Protein AF-A0A0K8SYY3-F1 (afdb_monomer_lite)

Foldseek 3Di:
DFADFQDWDALVPDDQQDWWWAFADPVDRLFGADIWIWGWHDWDDDPPDDTWTATWTFDDPVRDTDHGRIGNCNRRITDGGDDDDPVPDDPVRVVSSVDDHPDDDDGTQPDPVCSPDQPDQDQAVEAVQGSHPPPPVQWDAAPPPRGIHGQVSAVVRHPDDDPDPHDHHPVGVVVPPPPPDPPDDDDDDPPPDPDDDDDDDD

Radius of gyration: 26.46 Å; chains: 1; bounding box: 68×53×71 Å

InterPro domains:
  IPR001965 Zinc finger, PHD-type [SM00249] (126-173)
  IPR011011 Zinc finger, FYVE/PHD-type [SSF57903] (124-179)
  IPR019787 Zinc finger, PHD-finger [PF00628] (127-172)
  IPR019787 Zinc finger, PHD-finger [PS50016] (108-175)
  IPR021991 UHRF1, tandem tudor domain [PF12148] (1-82)
  IPR045134 UHRF1/2-like [PTHR14140] (5-198)

pLDDT: mean 82.28, std 15.83, range [37.88, 95.69]

Structure (mmCIF, N/CA/C/O backbone):
data_AF-A0A0K8SYY3-F1
#
_entry.id   AF-A0A0K8SYY3-F1
#
loop_
_atom_site.group_PDB
_atom_site.id
_atom_site.type_symbol
_atom_site.label_atom_id
_atom_site.label_alt_id
_atom_site.label_comp_id
_atom_site.label_asym_id
_atom_site.label_entity_id
_atom_site.label_seq_id
_atom_site.pdbx_PDB_ins_code
_atom_site.Cartn_x
_atom_site.Cartn_y
_atom_site.Cartn_z
_atom_site.occupancy
_atom_site.B_iso_or_equiv
_atom_site.auth_seq_id
_atom_site.auth_comp_id
_atom_site.auth_asym_id
_atom_site.auth_atom_id
_atom_site.pdbx_PDB_model_num
ATOM 1 N N . MET A 1 1 ? -1.540 14.881 15.586 1.00 63.78 1 MET A N 1
ATOM 2 C CA . MET A 1 1 ? -1.237 13.579 14.947 1.00 63.78 1 MET A CA 1
ATOM 3 C C . MET A 1 1 ? -1.276 12.495 16.009 1.00 63.78 1 MET A C 1
ATOM 5 O O . MET A 1 1 ? -0.821 12.755 17.118 1.00 63.78 1 MET A O 1
ATOM 9 N N . ARG A 1 2 ? -1.832 11.319 15.697 1.00 78.62 2 ARG A N 1
ATOM 10 C CA . ARG A 1 2 ? -1.822 10.175 16.622 1.00 78.62 2 ARG A CA 1
ATOM 11 C C . ARG A 1 2 ? -0.468 9.447 16.591 1.00 78.62 2 ARG A C 1
ATOM 13 O O . ARG A 1 2 ? 0.161 9.450 15.531 1.00 78.62 2 ARG A O 1
ATOM 20 N N . PRO A 1 3 ? -0.018 8.826 17.698 1.00 83.25 3 PRO A N 1
ATOM 21 C CA . PRO A 1 3 ? 1.157 7.958 17.687 1.00 83.25 3 PRO A CA 1
ATOM 22 C C . PRO A 1 3 ? 0.985 6.770 16.731 1.00 83.25 3 PRO A C 1
ATOM 24 O O . PRO A 1 3 ? -0.132 6.333 16.447 1.00 83.25 3 PRO A O 1
ATOM 27 N N . VAL A 1 4 ? 2.101 6.231 16.240 1.00 85.19 4 VAL A N 1
ATOM 28 C CA . VAL A 1 4 ? 2.094 5.046 15.377 1.00 85.19 4 VAL A CA 1
ATOM 29 C C . VAL A 1 4 ? 1.694 3.817 16.196 1.00 85.19 4 VAL A C 1
ATOM 31 O O . VAL A 1 4 ? 2.379 3.471 17.156 1.00 85.19 4 VAL A O 1
ATOM 34 N N . SER A 1 5 ? 0.619 3.135 15.794 1.00 84.38 5 SER A N 1
ATOM 35 C CA . SER A 1 5 ? 0.238 1.830 16.350 1.00 84.38 5 SER A CA 1
ATOM 36 C C . SER A 1 5 ? 1.332 0.790 16.120 1.00 84.38 5 SER A C 1
ATOM 38 O O . SER A 1 5 ? 1.719 0.569 14.968 1.00 84.38 5 SER A O 1
ATOM 40 N N . ARG A 1 6 ? 1.790 0.148 17.201 1.00 85.88 6 ARG A N 1
ATOM 41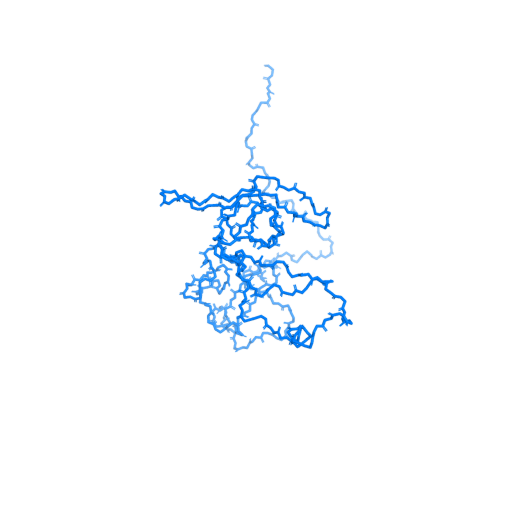 C CA . ARG A 1 6 ? 2.867 -0.861 17.188 1.00 85.88 6 ARG A CA 1
ATOM 42 C C . ARG A 1 6 ? 2.405 -2.282 17.510 1.00 85.88 6 ARG A C 1
ATOM 44 O O . ARG A 1 6 ? 3.106 -3.222 17.157 1.00 85.88 6 ARG A O 1
ATOM 51 N N . ASN A 1 7 ? 1.231 -2.434 18.121 1.00 87.06 7 ASN A N 1
ATOM 52 C CA . ASN A 1 7 ? 0.740 -3.714 18.624 1.00 87.06 7 ASN A CA 1
ATOM 53 C C . ASN A 1 7 ? -0.453 -4.216 17.805 1.00 87.06 7 ASN A C 1
ATOM 55 O O . ASN A 1 7 ? -1.389 -3.458 17.532 1.00 87.06 7 ASN A O 1
ATOM 59 N N . THR A 1 8 ? -0.420 -5.502 17.461 1.00 90.62 8 THR A N 1
ATOM 60 C CA . THR A 1 8 ? -1.571 -6.262 16.962 1.00 90.62 8 THR A CA 1
ATOM 61 C C . THR A 1 8 ? -2.352 -6.848 18.135 1.00 90.62 8 THR A C 1
ATOM 63 O O . THR A 1 8 ? -1.749 -7.356 19.082 1.00 90.62 8 THR A O 1
ATOM 66 N N . ILE A 1 9 ? -3.678 -6.836 18.055 1.00 90.69 9 ILE A N 1
ATOM 67 C CA . ILE A 1 9 ? -4.577 -7.404 19.057 1.00 90.69 9 ILE A CA 1
ATOM 68 C C . ILE A 1 9 ? -5.117 -8.738 18.522 1.00 90.69 9 ILE A C 1
ATOM 70 O O . ILE A 1 9 ? -5.696 -8.757 17.434 1.00 90.69 9 ILE A O 1
ATOM 74 N N . PRO A 1 10 ? -4.961 -9.860 19.249 1.00 89.44 10 PRO A N 1
ATOM 75 C CA . PRO A 1 10 ? -5.542 -11.126 18.827 1.00 89.44 10 PRO A CA 1
ATOM 76 C C . PRO A 1 10 ? -7.073 -11.088 18.922 1.00 89.44 10 PRO A C 1
ATOM 78 O O . PRO A 1 10 ? -7.646 -10.492 19.835 1.00 89.44 10 PRO A O 1
ATOM 81 N N . ILE A 1 11 ? -7.753 -11.799 18.020 1.00 87.06 11 ILE A N 1
ATOM 82 C CA . ILE A 1 11 ? -9.226 -11.832 17.969 1.00 87.06 11 ILE A CA 1
ATOM 83 C C . ILE A 1 11 ? -9.878 -12.321 19.274 1.00 87.06 11 ILE A C 1
ATOM 85 O O . ILE A 1 11 ? -11.012 -11.965 19.578 1.00 87.06 11 ILE A O 1
ATOM 89 N N . SER A 1 12 ? -9.157 -13.119 20.065 1.00 86.62 12 SER A N 1
ATOM 90 C CA . SER A 1 12 ? -9.614 -13.649 21.352 1.00 86.62 12 SER A CA 1
ATOM 91 C C . SER A 1 12 ? -9.718 -12.593 22.453 1.00 86.62 12 SER A C 1
ATOM 93 O O . SER A 1 12 ? -10.471 -12.794 23.403 1.00 86.62 12 SER A O 1
ATOM 95 N N . SER A 1 13 ? -8.979 -11.485 22.350 1.00 89.06 13 SER A N 1
ATOM 96 C CA . SER A 1 13 ? -9.030 -10.396 23.333 1.00 89.06 13 SER A CA 1
ATOM 97 C C . SER A 1 13 ? -9.998 -9.277 22.961 1.00 89.06 13 SER A C 1
ATOM 99 O O . SER A 1 13 ? -10.211 -8.386 23.779 1.00 89.06 13 SER A O 1
ATOM 101 N N . LEU A 1 14 ? -10.569 -9.311 21.755 1.00 90.69 14 LEU A N 1
ATOM 102 C CA . LEU A 1 14 ? -11.486 -8.281 21.278 1.00 90.69 14 LEU A CA 1
ATOM 103 C C . LEU A 1 14 ? -12.854 -8.393 21.941 1.00 90.69 14 LEU A C 1
ATOM 105 O O . LEU A 1 14 ? -13.407 -9.487 22.079 1.00 90.69 14 LEU A O 1
ATOM 109 N N . LYS A 1 15 ? -13.416 -7.241 22.301 1.00 90.56 15 LYS A N 1
ATOM 110 C CA . LYS A 1 15 ? -14.743 -7.116 22.897 1.00 90.56 15 LYS A CA 1
ATOM 111 C C . LYS A 1 15 ? -15.623 -6.187 22.073 1.00 90.56 15 LYS A C 1
ATOM 113 O O . LYS A 1 15 ? -15.163 -5.374 21.272 1.00 90.56 15 LYS A O 1
ATOM 118 N N . GLU A 1 16 ? -16.926 -6.314 22.283 1.00 91.38 16 GLU A N 1
ATOM 119 C CA . GLU A 1 16 ? -17.896 -5.370 21.737 1.00 91.38 16 GLU A CA 1
ATOM 120 C C . GLU A 1 16 ? -17.635 -3.965 22.299 1.00 91.38 16 GLU A C 1
ATOM 122 O O . GLU A 1 16 ? -17.357 -3.798 23.485 1.00 91.38 16 GLU A O 1
ATOM 127 N N . ASN A 1 17 ? -17.778 -2.956 21.442 1.00 92.31 17 ASN A N 1
ATOM 128 C CA . ASN A 1 17 ? -17.457 -1.543 21.655 1.00 92.31 17 ASN A CA 1
ATOM 129 C C . ASN A 1 17 ? -15.971 -1.161 21.689 1.00 92.31 17 ASN A C 1
ATOM 131 O O . ASN A 1 17 ? -15.689 0.033 21.821 1.00 92.31 17 ASN A O 1
ATOM 135 N N . ASP A 1 18 ? -15.037 -2.096 21.503 1.00 92.62 18 ASP A N 1
ATOM 136 C CA . ASP A 1 18 ? -13.624 -1.738 21.374 1.00 92.62 18 ASP A CA 1
ATOM 137 C C . ASP A 1 18 ? -13.383 -0.914 20.098 1.00 92.62 18 ASP A C 1
ATOM 139 O O . ASP A 1 18 ? -13.937 -1.191 19.028 1.00 92.62 18 ASP A O 1
ATOM 143 N N . MET A 1 19 ? -12.535 0.108 20.223 1.00 92.69 19 MET A N 1
ATOM 144 C CA . MET A 1 19 ? -12.050 0.915 19.107 1.00 92.69 19 MET A CA 1
ATOM 145 C C . MET A 1 19 ? -10.715 0.351 18.635 1.00 92.69 19 MET A C 1
ATOM 147 O O . MET A 1 19 ? -9.711 0.417 19.345 1.00 92.69 19 MET A O 1
ATOM 151 N N . VAL A 1 20 ? -10.699 -0.183 17.421 1.00 94.12 20 VAL A N 1
ATOM 152 C CA . VAL A 1 20 ? -9.519 -0.809 16.823 1.00 94.12 20 VAL A CA 1
ATOM 153 C C . VAL A 1 20 ? -9.235 -0.220 15.456 1.00 94.12 20 VAL A C 1
ATOM 155 O O . VAL A 1 20 ? -10.103 0.370 14.820 1.00 94.12 20 VAL A O 1
ATOM 158 N N . MET A 1 21 ? -8.009 -0.381 14.984 1.00 93.38 21 MET A N 1
ATOM 159 C CA . MET A 1 21 ? -7.632 0.019 13.638 1.00 93.38 21 MET A CA 1
ATOM 160 C C . MET A 1 21 ? -7.512 -1.227 12.762 1.00 93.38 21 MET A C 1
ATOM 162 O O . MET A 1 21 ? -6.777 -2.159 13.089 1.00 93.38 21 MET A O 1
ATOM 166 N N . VAL A 1 22 ? -8.221 -1.239 11.638 1.00 93.75 22 VAL A N 1
ATOM 167 C CA . VAL A 1 22 ? -8.319 -2.397 10.740 1.00 93.75 22 VAL A CA 1
ATOM 168 C C . VAL A 1 22 ? -7.993 -2.007 9.310 1.00 93.75 22 VAL A C 1
ATOM 170 O O . VAL A 1 22 ? -8.165 -0.855 8.913 1.00 93.75 22 VAL A O 1
ATOM 173 N N . ASN A 1 23 ? -7.536 -2.976 8.522 1.00 93.62 23 ASN A N 1
ATOM 174 C CA . ASN A 1 23 ? -7.428 -2.805 7.083 1.00 93.62 23 ASN A CA 1
ATOM 175 C C . ASN A 1 23 ? -8.764 -3.157 6.413 1.00 93.62 23 ASN A C 1
ATOM 177 O O . ASN A 1 23 ? -9.306 -4.239 6.650 1.00 93.62 23 ASN A O 1
ATOM 181 N N . HIS A 1 24 ? -9.279 -2.253 5.585 1.00 92.06 24 HIS A N 1
ATOM 182 C CA . HIS A 1 24 ? -10.484 -2.473 4.793 1.00 92.06 24 HIS A CA 1
ATOM 183 C C . HIS A 1 24 ? -10.363 -1.744 3.453 1.00 92.06 24 HIS A C 1
ATOM 185 O O . HIS A 1 24 ? -9.688 -0.719 3.360 1.00 92.06 24 HIS A O 1
ATOM 191 N N . ASN A 1 25 ? -11.011 -2.253 2.414 1.00 91.88 25 ASN A N 1
ATOM 192 C CA . ASN A 1 25 ? -11.114 -1.577 1.129 1.00 91.88 25 ASN A CA 1
ATOM 193 C C . ASN A 1 25 ? -12.591 -1.244 0.882 1.00 91.88 25 ASN A C 1
ATOM 195 O O . ASN A 1 25 ? -13.429 -2.139 0.845 1.00 91.88 25 ASN A O 1
ATOM 199 N N . LEU A 1 26 ? -12.902 0.051 0.774 1.00 88.56 26 LEU A N 1
ATOM 200 C CA . LEU A 1 26 ? -14.277 0.541 0.628 1.00 88.56 26 LEU A CA 1
ATOM 201 C C . LEU A 1 26 ? -14.861 0.271 -0.765 1.00 88.56 26 LEU A C 1
ATOM 203 O O . LEU A 1 26 ? -16.079 0.223 -0.907 1.00 88.56 26 LEU A O 1
ATOM 207 N N . GLU A 1 27 ? -14.010 0.112 -1.778 1.00 88.06 27 GLU A N 1
ATOM 208 C CA . GLU A 1 27 ? -14.429 -0.158 -3.156 1.00 88.06 27 GLU A CA 1
ATOM 209 C C . GLU A 1 27 ? -14.522 -1.666 -3.411 1.00 88.06 27 GLU A C 1
ATOM 211 O O . GLU A 1 27 ? -15.515 -2.146 -3.957 1.00 88.06 27 GLU A O 1
ATOM 216 N N . CYS A 1 28 ? -13.519 -2.419 -2.948 1.00 86.19 28 CYS A N 1
ATOM 217 C CA . CYS A 1 28 ? -13.407 -3.867 -3.128 1.00 86.19 28 CYS A CA 1
ATOM 218 C C . CYS A 1 28 ? -13.243 -4.581 -1.774 1.00 86.19 28 CYS A C 1
ATOM 220 O O . CYS A 1 28 ? -12.110 -4.848 -1.378 1.00 86.19 28 CYS A O 1
ATOM 222 N N . PRO A 1 29 ? -14.331 -4.952 -1.069 1.00 86.38 29 PRO A N 1
ATOM 223 C CA . PRO A 1 29 ? -14.263 -5.485 0.295 1.00 86.38 29 PRO A CA 1
ATOM 224 C C . PRO A 1 29 ? -13.382 -6.721 0.480 1.00 86.38 29 PRO A C 1
ATOM 226 O O . PRO A 1 29 ? -12.869 -6.918 1.572 1.00 86.38 29 PRO A O 1
ATOM 229 N N . ASP A 1 30 ? -13.195 -7.540 -0.557 1.00 87.25 30 ASP A N 1
ATOM 230 C CA . ASP A 1 30 ? -12.373 -8.759 -0.510 1.00 87.25 30 ASP A CA 1
ATOM 231 C C . ASP A 1 30 ? -10.864 -8.491 -0.655 1.00 87.25 30 ASP A C 1
ATOM 233 O O . ASP A 1 30 ? -10.039 -9.396 -0.491 1.00 87.25 30 ASP A O 1
ATOM 237 N N . GLU A 1 31 ? -10.483 -7.253 -0.964 1.00 88.69 31 GLU A N 1
ATOM 238 C CA . GLU A 1 31 ? -9.102 -6.859 -1.190 1.00 88.69 31 GLU A CA 1
ATOM 239 C C . GLU A 1 31 ? -8.536 -6.047 -0.029 1.00 88.69 31 GLU A C 1
ATOM 241 O O . GLU A 1 31 ? -9.231 -5.464 0.804 1.00 88.69 31 GLU A O 1
ATOM 246 N N . ARG A 1 32 ? -7.206 -6.010 0.030 1.00 90.44 32 ARG A N 1
ATOM 247 C CA . ARG A 1 32 ? -6.502 -5.165 0.985 1.00 90.44 32 ARG A CA 1
ATOM 248 C C . ARG A 1 32 ? -6.657 -3.711 0.554 1.00 90.44 32 ARG A C 1
ATOM 250 O O . ARG A 1 32 ? -6.453 -3.394 -0.611 1.00 90.44 32 ARG A O 1
ATOM 257 N N . GLY A 1 33 ? -6.981 -2.840 1.498 1.00 91.25 33 GLY A N 1
ATOM 258 C CA . GLY A 1 33 ? -7.157 -1.414 1.254 1.00 91.25 33 GLY A CA 1
ATOM 259 C C . GLY A 1 33 ? -6.365 -0.578 2.240 1.00 91.25 33 GLY A C 1
ATOM 260 O O . GLY A 1 33 ? -5.179 -0.827 2.495 1.00 91.25 33 GLY A O 1
ATOM 261 N N . TYR A 1 34 ? -7.042 0.404 2.820 1.00 90.88 34 TYR A N 1
ATOM 262 C CA . TYR A 1 34 ? -6.463 1.369 3.741 1.00 90.88 34 TYR A CA 1
ATOM 263 C C . TYR A 1 34 ? -6.783 1.025 5.195 1.00 90.88 34 TYR A C 1
ATOM 265 O O . TYR A 1 34 ? -7.578 0.137 5.501 1.00 90.88 34 TYR A O 1
ATOM 273 N N . TRP A 1 35 ? -6.101 1.715 6.105 1.00 91.62 35 TRP A N 1
ATOM 274 C CA . TRP A 1 35 ? -6.272 1.537 7.540 1.00 91.62 35 TRP A CA 1
ATOM 275 C C . TRP A 1 35 ? -7.302 2.526 8.070 1.00 91.62 35 TRP A C 1
ATOM 277 O O . TRP A 1 35 ? -7.075 3.735 8.014 1.00 91.62 35 TRP A O 1
ATOM 287 N N . TYR A 1 36 ? -8.392 2.002 8.616 1.00 92.81 36 TYR A N 1
ATOM 288 C CA . TYR A 1 36 ? -9.497 2.775 9.170 1.00 92.81 36 TYR A CA 1
ATOM 289 C C . TYR A 1 36 ? -9.704 2.446 10.641 1.00 92.81 36 TYR A C 1
ATOM 291 O O . TYR A 1 36 ? -9.344 1.364 11.110 1.00 92.81 36 TYR A O 1
ATOM 299 N N . ASP A 1 37 ? -10.308 3.385 11.359 1.00 94.12 37 ASP A N 1
ATOM 300 C CA . ASP A 1 37 ? -10.757 3.151 12.724 1.00 94.12 37 ASP A CA 1
ATOM 301 C C . ASP A 1 37 ? -12.120 2.446 12.659 1.00 94.12 37 ASP A C 1
ATOM 303 O O . ASP A 1 37 ? -13.007 2.855 11.908 1.00 94.12 37 ASP A O 1
ATOM 307 N N . LEU A 1 38 ? -12.285 1.371 13.423 1.00 95.06 38 LEU A N 1
ATOM 308 C CA . LEU A 1 38 ? -13.492 0.559 13.476 1.00 95.06 38 LEU A CA 1
ATOM 309 C C . LEU A 1 38 ? -13.911 0.368 14.930 1.00 95.06 38 LEU A C 1
ATOM 311 O O . LEU A 1 38 ? -13.114 -0.035 15.778 1.00 95.06 38 LEU A O 1
ATOM 315 N N . LYS A 1 39 ? -15.185 0.642 15.200 1.00 95.69 39 LYS A N 1
ATOM 316 C CA . LYS A 1 39 ? -15.839 0.282 16.452 1.00 95.69 39 LYS A CA 1
ATOM 317 C C . LYS A 1 39 ? -16.441 -1.104 16.303 1.00 95.69 39 LYS A C 1
ATOM 319 O O . LYS A 1 39 ? -17.316 -1.304 15.461 1.00 95.69 39 LYS A O 1
ATOM 324 N N . ILE A 1 40 ? -15.994 -2.047 17.121 1.00 94.50 40 ILE A N 1
ATOM 325 C CA . ILE A 1 40 ? -16.492 -3.421 17.089 1.00 94.50 40 ILE A CA 1
ATOM 326 C C . ILE A 1 40 ? -17.924 -3.458 17.619 1.00 94.50 40 ILE A C 1
ATOM 328 O O . ILE A 1 40 ? -18.206 -2.954 18.703 1.00 94.50 40 ILE A O 1
ATOM 332 N N . GLU A 1 41 ? -18.823 -4.091 16.874 1.00 92.62 41 GLU A N 1
ATOM 333 C CA . GLU A 1 41 ? -20.207 -4.318 17.307 1.00 92.62 41 GLU A CA 1
ATOM 334 C C . GLU A 1 41 ? -20.470 -5.792 17.572 1.00 92.62 41 GLU A C 1
ATOM 336 O O . GLU A 1 41 ? -21.236 -6.125 18.469 1.00 92.62 41 GLU A O 1
ATOM 341 N N . ARG A 1 42 ? -19.818 -6.681 16.816 1.00 89.25 42 ARG A N 1
ATOM 342 C CA . ARG A 1 42 ? -20.008 -8.120 16.947 1.00 89.25 42 ARG A CA 1
ATOM 343 C C . ARG A 1 42 ? -18.704 -8.868 16.708 1.00 89.25 42 ARG A C 1
ATOM 345 O O . ARG A 1 42 ? -18.070 -8.715 15.662 1.00 89.25 42 ARG A O 1
ATOM 352 N N . VAL A 1 43 ? -18.350 -9.736 17.651 1.00 89.25 43 VAL A N 1
ATOM 353 C CA . VAL A 1 43 ? -17.254 -10.705 17.515 1.00 89.25 43 VAL A CA 1
ATOM 354 C C . VAL A 1 43 ? -17.858 -12.101 17.556 1.00 89.25 43 VAL A C 1
ATOM 356 O O . VAL A 1 43 ? -18.427 -12.505 18.567 1.00 89.25 43 VAL A O 1
ATOM 359 N N . VAL A 1 44 ? -17.753 -12.847 16.457 1.00 83.31 44 VAL A N 1
ATOM 360 C CA . VAL A 1 44 ? -18.230 -14.233 16.399 1.00 83.31 44 VAL A CA 1
ATOM 361 C C . VAL A 1 44 ? -17.030 -15.165 16.473 1.00 83.31 44 VAL A C 1
ATOM 363 O O . VAL A 1 44 ? -16.256 -15.264 15.523 1.00 83.31 44 VAL A O 1
ATOM 366 N N . ASN A 1 45 ? -16.902 -15.855 17.607 1.00 73.06 45 ASN A N 1
ATOM 367 C CA . ASN A 1 45 ? -15.938 -16.929 17.824 1.00 73.06 45 ASN A CA 1
ATOM 368 C C . ASN A 1 45 ? -16.691 -18.249 17.995 1.00 73.06 45 ASN A C 1
ATOM 370 O O . ASN A 1 45 ? -17.131 -18.572 19.095 1.00 73.06 45 ASN A O 1
ATOM 374 N N . ASP A 1 46 ? -16.877 -18.993 16.908 1.00 67.88 46 ASP A N 1
ATOM 375 C CA . ASP A 1 46 ? -17.578 -20.277 16.938 1.00 67.88 46 ASP A CA 1
ATOM 376 C C . ASP A 1 46 ? -16.597 -21.399 16.573 1.00 67.88 46 ASP A C 1
ATOM 378 O O . ASP A 1 46 ? -15.927 -21.329 15.546 1.00 67.88 46 ASP A O 1
ATOM 382 N N . MET A 1 47 ? -16.487 -22.429 17.418 1.00 59.81 47 MET A N 1
ATOM 383 C CA . MET A 1 47 ? -15.450 -23.473 17.321 1.00 59.81 47 MET A CA 1
ATOM 384 C C . MET A 1 47 ? -15.533 -24.307 16.028 1.00 59.81 47 MET A C 1
ATOM 386 O O . MET A 1 47 ? -14.569 -24.980 15.677 1.00 59.81 47 MET A O 1
ATOM 390 N N . ASN A 1 48 ? -16.667 -24.248 15.319 1.00 61.38 48 ASN A N 1
ATOM 391 C CA . ASN A 1 48 ? -16.931 -24.955 14.061 1.00 61.38 48 ASN A CA 1
ATOM 392 C C . ASN A 1 48 ? -17.239 -24.027 12.866 1.00 61.38 48 ASN A C 1
ATOM 394 O O . ASN A 1 48 ? -17.496 -24.527 11.768 1.00 61.38 48 ASN A O 1
ATOM 398 N N . ARG A 1 49 ? -17.254 -22.696 13.041 1.00 62.38 49 ARG A N 1
ATOM 399 C CA . ARG A 1 49 ? -17.498 -21.728 11.953 1.00 62.38 49 ARG A CA 1
ATOM 400 C C . ARG A 1 49 ? -16.336 -20.746 11.834 1.00 62.38 49 ARG A C 1
ATOM 402 O O . ARG A 1 49 ? -15.504 -20.617 12.720 1.00 62.38 49 ARG A O 1
ATOM 409 N N . THR A 1 50 ? -16.277 -20.043 10.708 1.00 63.91 50 THR A N 1
ATOM 410 C CA . THR A 1 50 ? -15.294 -18.981 10.468 1.00 63.91 50 THR A CA 1
ATOM 411 C C . THR A 1 50 ? -15.406 -17.897 11.543 1.00 63.91 50 THR A C 1
ATOM 413 O O . THR A 1 50 ? -16.481 -17.309 11.688 1.00 63.91 50 THR A O 1
ATOM 416 N N . THR A 1 51 ? -14.319 -17.615 12.263 1.00 79.50 51 THR A N 1
ATOM 417 C CA . THR A 1 51 ? -14.214 -16.461 13.163 1.00 79.50 51 THR A CA 1
ATOM 418 C C . THR A 1 51 ? -14.297 -15.170 12.352 1.00 79.50 51 THR A C 1
ATOM 420 O O . THR A 1 51 ? -13.628 -15.029 11.326 1.00 79.50 51 THR A O 1
ATOM 423 N N . PHE A 1 52 ? -15.146 -14.226 12.761 1.00 85.75 52 PHE A N 1
ATOM 424 C CA . PHE A 1 52 ? -15.215 -12.924 12.096 1.00 85.75 52 PHE A CA 1
ATOM 425 C C . PHE A 1 52 ? -15.568 -11.796 13.061 1.00 85.75 52 PHE A C 1
ATOM 427 O O . PHE A 1 52 ? -16.294 -11.981 14.039 1.00 85.75 52 PHE A O 1
ATOM 434 N N . VAL A 1 53 ? -15.051 -10.612 12.742 1.00 91.12 53 VAL A N 1
ATOM 435 C CA . VAL A 1 53 ? -15.327 -9.358 13.445 1.00 91.12 53 VAL A CA 1
ATOM 436 C C . VAL A 1 53 ? -16.136 -8.469 12.513 1.00 91.12 53 VAL A C 1
ATOM 438 O O . VAL A 1 53 ? -15.838 -8.380 11.319 1.00 91.12 53 VAL A O 1
ATOM 441 N N . GLN A 1 54 ? -17.166 -7.829 13.052 1.00 92.56 54 GLN A N 1
ATOM 442 C CA . GLN A 1 54 ? -18.003 -6.879 12.333 1.00 92.56 54 GLN A CA 1
ATOM 443 C C . GLN A 1 54 ? -18.235 -5.634 13.192 1.00 92.56 54 GLN A C 1
ATOM 445 O O . GLN A 1 54 ? -18.315 -5.720 14.423 1.00 92.56 54 GLN A O 1
ATOM 450 N N . GLY A 1 55 ? -18.352 -4.476 12.550 1.00 94.12 55 GLY A N 1
ATOM 451 C CA . GLY A 1 55 ? -18.682 -3.245 13.251 1.00 94.12 55 GLY A CA 1
ATOM 452 C C . GLY A 1 55 ? -18.819 -2.032 12.347 1.00 94.12 55 GLY A C 1
ATOM 453 O O . GLY A 1 55 ? -18.911 -2.152 11.125 1.00 94.12 55 GLY A O 1
ATOM 454 N N . THR A 1 56 ? -18.813 -0.860 12.975 1.00 95.69 56 THR A N 1
ATOM 455 C CA . THR A 1 56 ? -18.928 0.427 12.292 1.00 95.69 56 THR A CA 1
ATOM 456 C C . THR A 1 56 ? -17.542 1.005 12.022 1.00 95.69 56 THR A C 1
ATOM 458 O O . THR A 1 56 ? -16.781 1.280 12.950 1.00 95.69 56 THR A O 1
ATOM 461 N N . LEU A 1 57 ? -17.217 1.204 10.748 1.00 94.62 57 LEU A N 1
ATOM 462 C CA . LEU A 1 57 ? -15.961 1.781 10.274 1.00 94.62 57 LEU A CA 1
ATOM 463 C C . LEU A 1 57 ? -16.105 3.295 10.074 1.00 94.62 57 LEU A C 1
ATOM 465 O O . LEU A 1 57 ? -17.126 3.758 9.580 1.00 94.62 57 LEU A O 1
ATOM 469 N N . PHE A 1 58 ? -15.080 4.072 10.421 1.00 94.06 58 PHE A N 1
ATOM 470 C CA . PHE A 1 58 ? -15.064 5.526 10.256 1.00 94.06 58 PHE A CA 1
ATOM 471 C C . PHE A 1 58 ? -14.087 5.931 9.152 1.00 94.06 58 PHE A C 1
ATOM 473 O O . PHE A 1 58 ? -12.875 5.739 9.281 1.00 94.06 58 PHE A O 1
ATOM 480 N N . ALA A 1 59 ? -14.613 6.509 8.071 1.00 91.44 59 ALA A N 1
ATOM 481 C CA . ALA A 1 59 ? -13.831 6.921 6.907 1.00 91.44 59 ALA A CA 1
ATOM 482 C C . ALA A 1 59 ? -13.844 8.445 6.699 1.00 91.44 59 ALA A C 1
ATOM 484 O O . ALA A 1 59 ? -14.807 9.132 7.036 1.00 91.44 59 ALA A O 1
ATOM 485 N N . GLY A 1 60 ? -12.766 8.967 6.108 1.00 86.81 60 GLY A N 1
ATOM 486 C CA . GLY A 1 60 ? -12.639 10.381 5.749 1.00 86.81 60 GLY A CA 1
ATOM 487 C C . GLY A 1 60 ? -12.313 11.318 6.919 1.00 86.81 60 GLY A C 1
ATOM 488 O O . GLY A 1 60 ? -12.144 10.898 8.064 1.00 86.81 60 GLY A O 1
ATOM 489 N N . VAL A 1 61 ? -12.205 12.613 6.606 1.00 85.06 61 VAL A N 1
ATOM 490 C CA . VAL A 1 61 ? -11.927 13.680 7.589 1.00 85.06 61 VAL A CA 1
ATOM 491 C C . VAL A 1 61 ? -13.097 13.842 8.561 1.00 85.06 61 VAL A C 1
ATOM 493 O O . VAL A 1 61 ? -12.884 13.985 9.764 1.00 85.06 61 VAL A O 1
ATOM 496 N N . ASP A 1 62 ? -14.320 13.720 8.045 1.00 87.50 62 ASP A N 1
ATOM 497 C CA . ASP A 1 62 ? -15.561 13.884 8.807 1.00 87.50 62 ASP A CA 1
ATOM 498 C C . ASP A 1 62 ? -15.928 12.653 9.646 1.00 87.50 62 ASP A C 1
ATOM 500 O O . ASP A 1 62 ? -16.945 12.660 10.337 1.00 87.50 62 ASP A O 1
ATOM 504 N N . ARG A 1 63 ? -15.104 11.592 9.606 1.00 87.62 63 ARG A N 1
ATOM 505 C CA . ARG A 1 63 ? -15.359 10.311 10.284 1.00 87.62 63 ARG A CA 1
ATOM 506 C C . ARG A 1 63 ? -16.763 9.791 9.982 1.00 87.62 63 ARG A C 1
ATOM 508 O O . ARG A 1 63 ? -17.537 9.490 10.889 1.00 87.62 63 ARG A O 1
ATOM 515 N N . THR A 1 64 ? -17.097 9.695 8.701 1.00 91.62 64 THR A N 1
ATOM 516 C CA . THR A 1 64 ? -18.391 9.177 8.263 1.00 91.62 64 THR A CA 1
ATOM 517 C C . THR A 1 64 ? -18.531 7.717 8.712 1.00 91.62 64 THR A C 1
ATOM 519 O O . THR A 1 64 ? -17.666 6.906 8.364 1.00 91.62 64 THR A O 1
ATOM 522 N N . PRO A 1 65 ? -19.569 7.373 9.500 1.00 94.38 65 PRO A N 1
ATOM 523 C CA . PRO A 1 65 ? -19.772 6.015 9.982 1.00 94.38 65 PRO A CA 1
ATOM 524 C C . PRO A 1 65 ? -20.354 5.124 8.880 1.00 94.38 65 PRO A C 1
ATOM 526 O O . PRO A 1 65 ? -21.370 5.451 8.270 1.00 94.38 65 PRO A O 1
ATOM 529 N N . MET A 1 66 ? -19.730 3.970 8.674 1.00 92.06 66 MET A N 1
ATOM 530 C CA . MET A 1 66 ? -20.133 2.920 7.743 1.00 92.06 66 MET A CA 1
ATOM 531 C C . MET A 1 66 ? -20.433 1.659 8.555 1.00 92.06 66 MET A C 1
ATOM 533 O O . MET A 1 66 ? -19.518 1.033 9.088 1.00 92.06 66 MET A O 1
ATOM 537 N N . GLN A 1 67 ? -21.714 1.331 8.704 1.00 93.06 67 GLN A N 1
ATOM 538 C CA . GLN A 1 67 ? -22.187 0.225 9.544 1.00 93.06 67 GLN A CA 1
ATOM 539 C C . GLN A 1 67 ? -22.006 -1.134 8.867 1.00 93.06 67 GLN A C 1
ATOM 541 O O . GLN A 1 67 ? -21.830 -1.211 7.656 1.00 93.06 67 GLN A O 1
ATOM 546 N N . ASP A 1 68 ? -22.096 -2.207 9.652 1.00 89.50 68 ASP A N 1
ATOM 547 C CA . ASP A 1 68 ? -22.108 -3.591 9.169 1.00 89.50 68 ASP A CA 1
ATOM 548 C C . ASP A 1 68 ? -20.856 -4.042 8.390 1.00 89.50 68 ASP A C 1
ATOM 550 O O . ASP A 1 68 ? -20.890 -5.045 7.673 1.00 89.50 68 ASP A O 1
ATOM 554 N N . MET A 1 69 ? -19.716 -3.377 8.575 1.00 91.44 69 MET A N 1
ATOM 555 C CA . MET A 1 69 ? -18.477 -3.700 7.867 1.00 91.44 69 MET A CA 1
ATOM 556 C C . MET A 1 69 ? -17.792 -4.925 8.476 1.00 91.44 69 MET A C 1
ATOM 558 O O . MET A 1 69 ? -17.550 -4.990 9.684 1.00 91.44 69 MET A O 1
ATOM 562 N N . LYS A 1 70 ? -17.453 -5.906 7.632 1.00 91.50 70 LYS A N 1
ATOM 563 C CA . LYS A 1 70 ? -16.753 -7.134 8.035 1.00 91.50 70 LYS A CA 1
ATOM 564 C C . LYS A 1 70 ? -15.238 -6.959 7.927 1.00 91.50 70 LYS A C 1
ATOM 566 O O . LYS A 1 70 ? -14.721 -6.515 6.903 1.00 91.50 70 LYS A O 1
ATOM 571 N N . VAL A 1 71 ? -14.515 -7.380 8.960 1.00 91.06 71 VAL A N 1
ATOM 572 C CA . VAL A 1 71 ? -13.048 -7.417 8.951 1.00 91.06 71 VAL A CA 1
ATOM 573 C C . VAL A 1 71 ? -12.569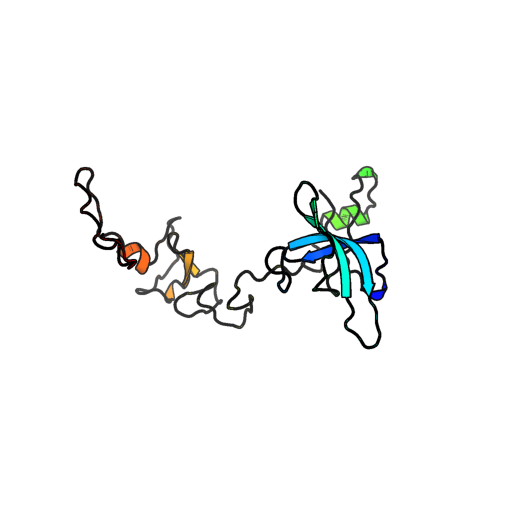 -8.664 8.207 1.00 91.06 71 VAL A C 1
ATOM 575 O O . VAL A 1 71 ? -12.926 -9.785 8.568 1.00 91.06 71 VAL A O 1
ATOM 578 N N . ILE A 1 72 ? -11.745 -8.462 7.177 1.00 89.56 72 ILE A N 1
ATOM 579 C CA . ILE A 1 72 ? -11.194 -9.542 6.339 1.00 89.56 72 ILE A CA 1
ATOM 580 C C . ILE A 1 72 ? -9.882 -10.099 6.895 1.00 89.56 72 ILE A C 1
ATOM 582 O O . ILE A 1 72 ? -9.606 -11.287 6.751 1.00 89.56 72 ILE A O 1
ATOM 586 N N . PHE A 1 73 ? -9.086 -9.255 7.556 1.00 89.19 73 PHE A N 1
ATOM 587 C CA . PHE A 1 73 ? -7.765 -9.606 8.083 1.00 89.19 73 PHE A CA 1
ATOM 588 C C . PHE A 1 73 ? -7.779 -9.615 9.624 1.00 89.19 73 PHE A C 1
ATOM 590 O O . PHE A 1 73 ? -7.341 -8.641 10.240 1.00 89.19 73 PHE A O 1
ATOM 597 N N . PRO A 1 74 ? -8.293 -10.681 10.273 1.00 85.81 74 PRO A N 1
ATOM 598 C CA . PRO A 1 74 ? -8.434 -10.737 11.731 1.00 85.81 74 PRO A CA 1
ATOM 599 C C . PRO A 1 74 ? -7.091 -10.765 12.476 1.00 85.81 74 PRO A C 1
ATOM 601 O O . PRO A 1 74 ? -7.015 -10.290 13.604 1.00 85.81 74 PRO A O 1
ATOM 604 N N . ASP A 1 75 ? -6.029 -11.265 11.841 1.00 87.38 75 ASP A N 1
ATOM 605 C CA . ASP A 1 75 ? -4.681 -11.330 12.428 1.00 87.38 75 ASP A CA 1
ATOM 606 C C . ASP A 1 75 ? -3.945 -9.978 12.405 1.00 87.38 75 ASP A C 1
ATOM 608 O O . ASP A 1 75 ? -2.860 -9.840 12.965 1.00 87.38 75 ASP A O 1
ATOM 612 N N . GLU A 1 76 ? -4.510 -8.975 11.730 1.00 89.12 76 GLU A N 1
ATOM 613 C CA . GLU A 1 76 ? -3.880 -7.670 11.504 1.00 89.12 76 GLU A CA 1
ATOM 614 C C . GLU A 1 76 ? -4.673 -6.525 12.148 1.00 89.12 76 GLU A C 1
ATOM 616 O O . GLU A 1 76 ? -4.555 -5.371 11.740 1.00 89.12 76 GLU A O 1
ATOM 621 N N . ILE A 1 77 ? -5.487 -6.833 13.158 1.00 91.94 77 ILE A N 1
ATOM 622 C CA . ILE A 1 77 ? -6.217 -5.832 13.939 1.00 91.94 77 ILE A CA 1
ATOM 623 C C . ILE A 1 77 ? -5.222 -5.129 14.861 1.00 91.94 77 ILE A C 1
ATOM 625 O O . ILE A 1 77 ? -4.509 -5.773 15.625 1.00 91.94 77 ILE A O 1
ATOM 629 N N . MET A 1 78 ? -5.151 -3.803 14.783 1.00 91.50 78 MET A N 1
ATOM 630 C CA . MET A 1 78 ? -4.158 -2.998 15.491 1.00 91.50 78 MET A CA 1
ATOM 631 C C . MET A 1 78 ? -4.800 -2.168 16.599 1.00 91.50 78 MET A C 1
ATOM 633 O O . MET A 1 78 ? -5.919 -1.669 16.466 1.00 91.50 78 MET A O 1
ATOM 637 N N . GLU A 1 79 ? -4.041 -1.946 17.667 1.00 91.25 79 GLU A N 1
ATOM 638 C CA . GLU A 1 79 ? -4.430 -1.047 18.751 1.00 91.25 79 GLU A CA 1
ATOM 639 C C . GLU A 1 79 ? -4.404 0.423 18.301 1.00 91.25 79 GLU A C 1
ATOM 641 O O . GLU A 1 79 ? -3.474 0.875 17.618 1.00 91.25 79 GLU A O 1
ATOM 646 N N . ILE A 1 80 ? -5.413 1.199 18.702 1.00 89.62 80 ILE A N 1
ATOM 647 C CA . ILE A 1 80 ? -5.402 2.654 18.539 1.00 89.62 80 ILE A CA 1
ATOM 648 C C . ILE A 1 80 ? -4.680 3.262 19.741 1.00 89.62 80 ILE A C 1
ATOM 650 O O . ILE A 1 80 ? -5.183 3.237 20.857 1.00 89.62 80 ILE A O 1
ATOM 654 N N . CYS A 1 81 ? -3.503 3.844 19.508 1.00 82.44 81 CYS A N 1
ATOM 655 C CA . CYS A 1 81 ? -2.765 4.530 20.563 1.00 82.44 81 CYS A CA 1
ATOM 656 C C . CYS A 1 81 ? -3.365 5.911 20.852 1.00 82.44 81 CYS A C 1
ATOM 658 O O . CYS A 1 81 ? -3.534 6.733 19.943 1.00 82.44 81 CYS A O 1
ATOM 660 N N . GLU A 1 82 ? -3.600 6.200 22.129 1.00 80.75 82 GLU A N 1
ATOM 661 C CA . GLU A 1 82 ? -4.051 7.513 22.579 1.00 80.75 82 GLU A CA 1
ATOM 662 C C . GLU A 1 82 ? -2.973 8.588 22.378 1.00 80.75 82 GLU A C 1
ATOM 664 O O . GLU A 1 82 ? -1.780 8.403 22.644 1.00 80.75 82 GLU A O 1
ATOM 669 N N . SER A 1 83 ? -3.396 9.760 21.907 1.00 82.44 83 SER A N 1
ATOM 670 C CA . SER A 1 83 ? -2.526 10.924 21.776 1.00 82.44 83 SER A CA 1
ATOM 671 C C . SER A 1 83 ? -2.445 11.683 23.100 1.00 82.44 83 SER A C 1
ATOM 673 O O . SER A 1 83 ? -3.306 12.508 23.394 1.00 82.44 83 SER A O 1
ATOM 675 N N . LYS A 1 84 ? -1.390 11.431 23.875 1.00 85.06 84 LYS A N 1
ATOM 676 C CA . LYS A 1 84 ? -1.029 12.227 25.060 1.00 85.06 84 LYS A CA 1
ATOM 677 C C . LYS A 1 84 ? -0.209 13.463 24.675 1.00 85.06 84 LYS A C 1
ATOM 679 O O . LYS A 1 84 ? 0.516 13.428 23.673 1.00 85.06 84 LYS A O 1
ATOM 684 N N . MET A 1 85 ? -0.288 14.534 25.470 1.00 85.12 85 MET A N 1
ATOM 685 C CA . MET A 1 85 ? 0.619 15.680 25.326 1.00 85.12 85 MET A CA 1
ATOM 686 C C . MET A 1 85 ? 2.061 15.265 25.634 1.00 85.12 85 MET A C 1
ATOM 688 O O . MET A 1 85 ? 2.290 14.304 26.360 1.00 85.12 85 MET A O 1
ATOM 692 N N . ILE A 1 86 ? 3.045 15.999 25.101 1.00 85.06 86 ILE A N 1
ATOM 693 C CA . ILE A 1 86 ? 4.471 15.692 25.322 1.00 85.06 86 ILE A CA 1
ATOM 694 C C . ILE A 1 86 ? 4.813 15.674 26.817 1.00 85.06 86 ILE A C 1
ATOM 696 O O . ILE A 1 86 ? 5.577 14.820 27.250 1.00 85.06 86 ILE A O 1
ATOM 700 N N . ILE A 1 87 ? 4.208 16.572 27.596 1.00 89.31 87 ILE A N 1
ATOM 701 C CA . ILE A 1 87 ? 4.419 16.682 29.045 1.00 89.31 87 ILE A CA 1
ATOM 702 C C . ILE A 1 87 ? 3.928 15.462 29.835 1.00 89.31 87 ILE A C 1
ATOM 704 O O . ILE A 1 87 ? 4.482 15.168 30.887 1.00 89.31 87 ILE A O 1
ATOM 708 N N . ASP A 1 88 ? 2.930 14.745 29.316 1.00 89.00 88 ASP A N 1
ATOM 709 C CA . ASP A 1 88 ? 2.298 13.607 29.993 1.00 89.00 88 ASP A CA 1
ATOM 710 C C . ASP A 1 88 ? 2.876 12.265 29.526 1.00 89.00 88 ASP A C 1
ATOM 712 O O . ASP A 1 88 ? 2.439 11.203 29.974 1.00 89.00 88 ASP A O 1
ATOM 716 N N . LYS A 1 89 ? 3.822 12.296 28.580 1.00 86.56 89 LYS A N 1
ATOM 717 C CA . LYS A 1 89 ? 4.439 11.094 28.030 1.00 86.56 89 LYS A CA 1
ATOM 718 C C . LYS A 1 89 ? 5.550 10.587 28.935 1.00 86.56 89 LYS A C 1
ATOM 720 O O . LYS A 1 89 ? 6.376 11.360 29.421 1.00 86.56 89 LYS A O 1
ATOM 725 N N . THR A 1 90 ? 5.613 9.271 29.108 1.00 89.75 90 THR A N 1
ATOM 726 C CA . THR A 1 90 ? 6.760 8.647 29.772 1.00 89.75 90 THR A CA 1
ATOM 727 C C . THR A 1 90 ? 8.008 8.769 28.905 1.00 89.75 90 THR A C 1
ATOM 729 O O . THR A 1 90 ? 7.944 8.990 27.692 1.00 89.75 90 THR A O 1
ATOM 732 N N . ARG A 1 91 ? 9.177 8.590 29.523 1.00 88.62 91 ARG A N 1
ATOM 733 C CA . ARG A 1 91 ? 10.442 8.556 28.787 1.00 88.62 91 ARG A CA 1
ATOM 734 C C . ARG A 1 91 ? 10.438 7.468 27.709 1.00 88.62 91 ARG A C 1
ATOM 736 O O . ARG A 1 91 ? 10.857 7.752 26.592 1.00 88.62 91 ARG A O 1
ATOM 743 N N . GLU A 1 92 ? 9.909 6.275 27.999 1.00 87.38 92 GLU A N 1
ATOM 744 C CA . GLU A 1 92 ? 9.826 5.220 26.981 1.00 87.38 92 GLU A CA 1
ATOM 745 C C . GLU A 1 92 ? 8.900 5.615 25.824 1.00 87.38 92 GLU A C 1
ATOM 747 O O . GLU A 1 92 ? 9.216 5.350 24.667 1.00 87.38 92 GLU A O 1
ATOM 752 N N . GLU A 1 93 ? 7.774 6.283 26.100 1.00 85.94 93 GLU A N 1
ATOM 753 C CA . GLU A 1 93 ? 6.864 6.761 25.053 1.00 85.94 93 GLU A CA 1
ATOM 754 C C . GLU A 1 93 ? 7.524 7.812 24.144 1.00 85.94 93 GLU A C 1
ATOM 756 O O . GLU A 1 93 ? 7.243 7.838 22.944 1.00 85.94 93 GLU A O 1
ATOM 761 N N . LEU A 1 94 ? 8.395 8.668 24.691 1.00 86.69 94 LEU A N 1
ATOM 762 C CA . LEU A 1 94 ? 9.159 9.660 23.927 1.00 86.69 94 LEU A CA 1
ATOM 763 C C . LEU A 1 94 ? 10.247 9.007 23.068 1.00 86.69 94 LEU A C 1
ATOM 765 O O . LEU A 1 94 ? 10.355 9.334 21.885 1.00 86.69 94 LEU A O 1
ATOM 769 N N . ASP A 1 95 ? 10.993 8.051 23.623 1.00 87.94 95 ASP A N 1
ATOM 770 C CA . ASP A 1 95 ? 12.016 7.297 22.888 1.00 87.94 95 ASP A CA 1
ATOM 771 C C . ASP A 1 95 ? 11.374 6.494 21.744 1.00 87.94 95 ASP A C 1
ATOM 773 O O . ASP A 1 95 ? 11.846 6.495 20.604 1.00 87.94 95 ASP A O 1
ATOM 777 N N . LEU A 1 96 ? 10.211 5.884 22.000 1.00 84.69 96 LEU A N 1
ATOM 778 C CA . LEU A 1 96 ? 9.438 5.194 20.974 1.00 84.69 96 LEU A CA 1
ATOM 779 C C . LEU A 1 96 ? 9.016 6.134 19.839 1.00 84.69 96 LEU A C 1
ATOM 781 O O . LEU A 1 96 ? 8.973 5.708 18.693 1.00 84.69 96 LEU A O 1
ATOM 785 N N . MET A 1 97 ? 8.728 7.413 20.078 1.00 82.50 97 MET A N 1
ATOM 786 C CA . MET A 1 97 ? 8.372 8.337 18.988 1.00 82.50 97 MET A CA 1
ATOM 787 C C . MET A 1 97 ? 9.520 8.609 18.008 1.00 82.50 97 MET A C 1
ATOM 789 O O . MET A 1 97 ? 9.253 9.028 16.886 1.00 82.50 97 MET A O 1
ATOM 793 N N . GLN A 1 98 ? 10.764 8.341 18.404 1.00 85.88 98 GLN A N 1
ATOM 794 C CA . GLN A 1 98 ? 11.957 8.529 17.575 1.00 85.88 98 GLN A CA 1
ATOM 795 C C . GLN A 1 98 ? 12.386 7.248 16.844 1.00 85.88 98 GLN A C 1
ATOM 797 O O . GLN A 1 98 ? 13.373 7.256 16.113 1.00 85.88 98 GLN A O 1
ATOM 802 N N . THR A 1 99 ? 11.661 6.141 17.035 1.00 85.88 99 THR A N 1
ATOM 803 C CA . THR A 1 99 ? 12.005 4.835 16.464 1.00 85.88 99 THR A CA 1
ATOM 804 C C . THR A 1 99 ? 10.961 4.350 15.469 1.00 85.88 99 THR A C 1
ATOM 806 O O . THR A 1 99 ? 9.748 4.513 15.652 1.00 85.88 99 THR A O 1
ATOM 809 N N . GLU A 1 100 ? 11.441 3.689 14.420 1.00 80.31 100 GLU A N 1
ATOM 810 C CA . GLU A 1 100 ? 10.589 2.984 13.469 1.00 80.31 100 GLU A CA 1
ATOM 811 C C . GLU A 1 100 ? 9.893 1.792 14.153 1.00 80.31 100 GLU A C 1
ATOM 813 O O . GLU A 1 100 ? 10.499 1.104 14.982 1.00 80.31 100 GLU A O 1
ATOM 818 N N . PRO A 1 101 ? 8.616 1.519 13.839 1.00 80.62 101 PRO A N 1
ATOM 819 C CA . PRO A 1 101 ? 7.947 0.322 14.325 1.00 80.62 101 PRO A CA 1
ATOM 820 C C . PRO A 1 101 ? 8.663 -0.937 13.814 1.00 80.62 101 PRO A C 1
ATOM 822 O O . PRO A 1 101 ? 9.065 -1.021 12.655 1.00 80.62 101 PRO A O 1
ATOM 825 N N . THR A 1 102 ? 8.775 -1.949 14.676 1.00 77.38 102 THR A N 1
ATOM 826 C CA . THR A 1 102 ? 9.386 -3.248 14.340 1.00 77.38 102 THR A CA 1
ATOM 827 C C . THR A 1 102 ? 8.641 -3.972 13.220 1.00 77.38 102 THR A C 1
ATOM 829 O O . THR A 1 102 ? 9.251 -4.693 12.433 1.00 77.38 102 THR A O 1
ATOM 832 N N . PHE A 1 103 ? 7.326 -3.760 13.125 1.00 78.38 103 PHE A N 1
ATOM 833 C CA . PHE A 1 103 ? 6.479 -4.312 12.079 1.00 78.38 103 PHE A CA 1
ATOM 834 C C . PHE A 1 103 ? 5.918 -3.204 11.186 1.00 78.38 103 PHE A C 1
ATOM 836 O O . PHE A 1 103 ? 5.232 -2.288 11.647 1.00 78.38 103 PHE A O 1
ATOM 843 N N . LYS A 1 104 ? 6.176 -3.315 9.880 1.00 81.75 104 LYS A N 1
ATOM 844 C CA . LYS A 1 104 ? 5.556 -2.451 8.876 1.00 81.75 104 LYS A CA 1
ATOM 845 C C . LYS A 1 104 ? 4.173 -2.984 8.539 1.00 81.75 104 LYS A C 1
ATOM 847 O O . LYS A 1 104 ? 4.007 -4.162 8.227 1.00 81.75 104 LYS A O 1
ATOM 852 N N . ARG A 1 105 ? 3.183 -2.095 8.567 1.00 87.88 105 ARG A N 1
ATOM 853 C CA . ARG A 1 105 ? 1.823 -2.422 8.138 1.00 87.88 105 ARG A CA 1
ATOM 854 C C . ARG A 1 105 ? 1.853 -2.871 6.685 1.00 87.88 105 ARG A C 1
ATOM 856 O O . ARG A 1 105 ? 2.435 -2.199 5.837 1.00 87.88 105 ARG A O 1
ATOM 863 N N . LYS A 1 106 ? 1.190 -3.985 6.401 1.00 86.06 106 LYS A N 1
ATOM 864 C CA . LYS A 1 106 ? 1.007 -4.454 5.033 1.00 86.06 106 LYS A CA 1
ATOM 865 C C . LYS A 1 106 ? -0.002 -3.543 4.326 1.00 86.06 106 LYS A C 1
ATOM 867 O O . LYS A 1 106 ? -1.119 -3.344 4.812 1.00 86.06 106 LYS A O 1
ATOM 872 N N . THR A 1 107 ? 0.396 -2.986 3.193 1.00 86.31 107 THR A N 1
ATOM 873 C CA . THR A 1 107 ? -0.441 -2.150 2.323 1.00 86.31 107 THR A CA 1
ATOM 874 C C . THR A 1 107 ? -1.005 -2.975 1.177 1.00 86.31 107 THR A C 1
ATOM 876 O O . THR A 1 107 ? -0.531 -4.087 0.925 1.00 86.31 107 THR A O 1
ATOM 879 N N . ALA A 1 108 ? -2.040 -2.455 0.514 1.00 85.19 108 ALA A N 1
ATOM 880 C CA . ALA A 1 108 ? -2.504 -3.011 -0.751 1.00 85.19 108 ALA A CA 1
ATOM 881 C C . ALA A 1 108 ? -1.318 -3.167 -1.723 1.00 85.19 108 ALA A C 1
ATOM 883 O O . ALA A 1 108 ? -0.400 -2.336 -1.680 1.00 85.19 108 ALA A O 1
ATOM 884 N N . PRO A 1 109 ? -1.294 -4.238 -2.536 1.00 86.06 109 PRO A N 1
ATOM 885 C CA . PRO A 1 109 ? -0.266 -4.377 -3.549 1.00 86.06 109 PRO A CA 1
ATOM 886 C C . PRO A 1 109 ? -0.355 -3.210 -4.538 1.00 86.06 109 PRO A C 1
ATOM 888 O O . PRO A 1 109 ? -1.446 -2.789 -4.902 1.00 86.06 109 PRO A O 1
ATOM 891 N N . LEU A 1 110 ? 0.790 -2.703 -4.981 1.00 86.31 110 LEU A N 1
ATOM 892 C CA . LEU A 1 110 ? 0.869 -1.658 -6.001 1.00 86.31 110 LEU A CA 1
ATOM 893 C C . LEU A 1 110 ? 0.566 -2.212 -7.397 1.00 86.31 110 LEU A C 1
ATOM 895 O O . LEU A 1 110 ? 0.127 -1.475 -8.273 1.00 86.31 110 LEU A O 1
ATOM 899 N N . CYS A 1 111 ? 0.820 -3.505 -7.621 1.00 89.06 111 CYS A N 1
ATOM 900 C CA . CYS A 1 111 ? 0.544 -4.168 -8.889 1.00 89.06 111 CYS A CA 1
ATOM 901 C C . CYS A 1 111 ? -0.391 -5.367 -8.728 1.00 89.06 111 CYS A C 1
ATOM 903 O O . CYS A 1 111 ? 0.011 -6.413 -8.204 1.00 89.06 111 CYS A O 1
ATOM 905 N N . ASP A 1 112 ? -1.580 -5.282 -9.321 1.00 86.56 112 ASP A N 1
ATOM 906 C CA . ASP A 1 112 ? -2.586 -6.351 -9.288 1.00 86.56 112 ASP A CA 1
ATOM 907 C C . ASP A 1 112 ? -2.128 -7.618 -10.017 1.00 86.56 112 ASP A C 1
ATOM 909 O O . ASP A 1 112 ? -2.352 -8.744 -9.557 1.00 86.56 112 ASP A O 1
ATOM 913 N N . LYS A 1 113 ? -1.403 -7.465 -11.134 1.00 88.94 113 LYS A N 1
ATOM 914 C CA . LYS A 1 113 ? -0.942 -8.613 -11.931 1.00 88.94 113 LYS A CA 1
ATOM 915 C C . LYS A 1 113 ? 0.048 -9.494 -11.187 1.00 88.94 113 LYS A C 1
ATOM 917 O O . LYS A 1 113 ? -0.032 -10.722 -11.295 1.00 88.94 113 LYS A O 1
ATOM 922 N N . CYS A 1 114 ? 1.006 -8.905 -10.471 1.00 90.44 114 CYS A N 1
ATOM 923 C CA . CYS A 1 114 ? 2.056 -9.662 -9.786 1.00 90.44 114 CYS A CA 1
ATOM 924 C C . CYS A 1 114 ? 1.894 -9.744 -8.265 1.00 90.44 114 CYS A C 1
ATOM 926 O O . CYS A 1 114 ? 2.613 -10.539 -7.652 1.00 90.44 114 CYS A O 1
ATOM 928 N N . LYS A 1 115 ? 0.956 -8.985 -7.681 1.00 88.00 115 LYS A N 1
ATOM 929 C CA . LYS A 1 115 ? 0.720 -8.856 -6.234 1.00 88.00 115 LYS A CA 1
ATOM 930 C C . LYS A 1 115 ? 2.003 -8.541 -5.462 1.00 88.00 115 LYS A C 1
ATOM 932 O O . LYS A 1 115 ? 2.287 -9.162 -4.442 1.00 88.00 115 LYS A O 1
ATOM 937 N N . ASP A 1 116 ? 2.833 -7.677 -6.043 1.00 86.38 116 ASP A N 1
ATOM 938 C CA . ASP A 1 116 ? 4.162 -7.282 -5.557 1.00 86.38 116 ASP A CA 1
ATOM 939 C C . ASP A 1 116 ? 5.117 -8.436 -5.227 1.00 86.38 116 ASP A C 1
ATOM 941 O O . ASP A 1 116 ? 6.092 -8.275 -4.497 1.00 86.38 116 ASP A O 1
ATOM 945 N N . ASN A 1 117 ? 4.907 -9.614 -5.821 1.00 88.00 117 ASN A N 1
ATOM 946 C CA . ASN A 1 117 ? 5.799 -10.743 -5.602 1.00 88.00 117 ASN A CA 1
ATOM 947 C C . ASN A 1 117 ? 7.177 -10.451 -6.232 1.00 88.00 117 ASN A C 1
ATOM 949 O O . ASN A 1 117 ? 7.251 -10.285 -7.458 1.00 88.00 117 ASN A O 1
ATOM 953 N N . PRO A 1 118 ? 8.275 -10.412 -5.452 1.00 87.38 118 PRO A N 1
ATOM 954 C CA . PRO A 1 118 ? 9.599 -10.057 -5.964 1.00 87.38 118 PRO A CA 1
ATOM 955 C C . PRO A 1 118 ? 10.164 -11.113 -6.920 1.00 87.38 118 PRO A C 1
ATOM 957 O O . PRO A 1 118 ? 10.987 -10.799 -7.770 1.00 87.38 118 PRO A O 1
ATOM 960 N N . ARG A 1 119 ? 9.699 -12.364 -6.828 1.00 89.00 119 ARG A N 1
ATOM 961 C CA . ARG A 1 119 ? 10.174 -13.474 -7.671 1.00 89.00 119 ARG A CA 1
ATOM 962 C C . ARG A 1 119 ? 9.421 -13.592 -8.993 1.00 89.00 119 ARG A C 1
ATOM 964 O O . ARG A 1 119 ? 9.839 -14.342 -9.873 1.00 89.00 119 ARG A O 1
ATOM 971 N N . ARG A 1 120 ? 8.285 -12.904 -9.13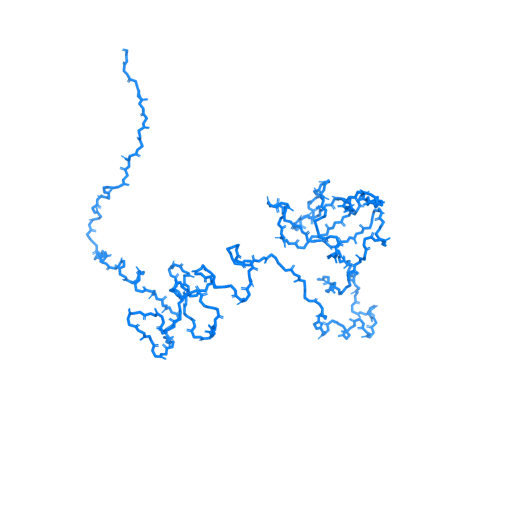8 1.00 92.19 120 ARG A N 1
ATOM 972 C CA . ARG A 1 120 ? 7.446 -12.992 -10.335 1.00 92.19 120 ARG A CA 1
ATOM 973 C C . ARG A 1 120 ? 7.797 -11.867 -11.301 1.00 92.19 120 ARG A C 1
ATOM 975 O O . ARG A 1 120 ? 7.660 -10.694 -10.957 1.00 92.19 120 ARG A O 1
ATOM 982 N N . LYS A 1 121 ? 8.171 -12.235 -12.529 1.00 92.81 121 LYS A N 1
ATOM 983 C CA . LYS A 1 121 ? 8.354 -11.270 -13.619 1.00 92.81 121 LYS A CA 1
ATOM 984 C C . LYS A 1 121 ? 7.028 -10.582 -13.949 1.00 92.81 121 LYS A C 1
ATOM 986 O O . LYS A 1 121 ? 5.995 -11.246 -14.043 1.00 92.81 121 LYS A O 1
ATOM 991 N N . CYS A 1 122 ? 7.058 -9.266 -14.123 1.00 93.56 122 CYS A N 1
ATOM 992 C CA . CYS A 1 122 ? 5.889 -8.448 -14.419 1.00 93.56 122 CYS A CA 1
ATOM 993 C C . CYS A 1 122 ? 6.258 -7.331 -15.395 1.00 93.56 122 CYS A C 1
ATOM 995 O O . CYS A 1 122 ? 7.127 -6.525 -15.096 1.00 93.56 122 CYS A O 1
ATOM 997 N N . LYS A 1 123 ? 5.580 -7.275 -16.544 1.00 92.44 123 LYS A N 1
ATOM 998 C CA . LYS A 1 123 ? 5.782 -6.228 -17.561 1.00 92.44 123 LYS A CA 1
ATOM 999 C C . LYS A 1 123 ? 4.976 -4.953 -17.302 1.00 92.44 123 LYS A C 1
ATOM 1001 O O . LYS A 1 123 ? 5.068 -4.021 -18.082 1.00 92.44 123 LYS A O 1
ATOM 1006 N N . GLU A 1 124 ? 4.141 -4.959 -16.265 1.00 89.19 124 GLU A N 1
ATOM 1007 C CA . GLU A 1 124 ? 3.282 -3.825 -15.911 1.00 89.19 124 GLU A CA 1
ATOM 1008 C C . GLU A 1 124 ? 3.929 -2.937 -14.852 1.00 89.19 124 GLU A C 1
ATOM 1010 O O . GLU A 1 124 ? 3.993 -1.733 -15.020 1.00 89.19 124 GLU A O 1
ATOM 1015 N N . CYS A 1 125 ? 4.475 -3.532 -13.789 1.00 90.94 125 CYS A N 1
ATOM 1016 C CA . CYS A 1 125 ? 5.109 -2.784 -12.698 1.00 90.94 125 CYS A CA 1
ATOM 1017 C C . CYS A 1 125 ? 6.643 -2.749 -12.781 1.00 90.94 125 CYS A C 1
ATOM 1019 O O . CYS A 1 125 ? 7.313 -2.446 -11.797 1.00 90.94 125 CYS A O 1
ATOM 1021 N N . SER A 1 126 ? 7.220 -3.207 -13.888 1.00 93.62 126 SER A N 1
ATOM 1022 C CA . SER A 1 126 ? 8.668 -3.293 -14.085 1.00 93.62 126 SER A CA 1
ATOM 1023 C C . SER A 1 126 ? 8.974 -3.307 -15.581 1.00 93.62 126 SER A C 1
ATOM 1025 O O . SER A 1 126 ? 8.102 -2.951 -16.372 1.00 93.62 126 SER A O 1
ATOM 1027 N N . CYS A 1 127 ? 10.188 -3.694 -15.990 1.00 94.44 127 CYS A N 1
ATOM 1028 C CA . CYS A 1 127 ? 10.624 -3.573 -17.377 1.00 94.44 127 CYS A CA 1
ATOM 1029 C C . CYS A 1 127 ? 9.611 -4.178 -18.369 1.00 94.44 127 CYS A C 1
ATOM 1031 O O . CYS A 1 127 ? 9.375 -5.388 -18.388 1.00 94.44 127 CYS A O 1
ATOM 1033 N N . VAL A 1 128 ? 9.068 -3.355 -19.266 1.00 93.38 128 VAL A N 1
ATOM 1034 C CA . VAL A 1 128 ? 8.047 -3.754 -20.248 1.00 93.38 128 VAL A CA 1
ATOM 1035 C C . VAL A 1 128 ? 8.545 -4.829 -21.227 1.00 93.38 128 VAL A C 1
ATOM 1037 O O . VAL A 1 128 ? 7.769 -5.635 -21.751 1.00 93.38 128 VAL A O 1
ATOM 1040 N N . LYS A 1 129 ? 9.862 -4.905 -21.456 1.00 92.44 129 LYS A N 1
ATOM 1041 C CA . LYS A 1 129 ? 10.477 -5.871 -22.377 1.00 92.44 129 LYS A CA 1
ATOM 1042 C C . LYS A 1 129 ? 10.695 -7.231 -21.707 1.00 92.44 129 LYS A C 1
ATOM 1044 O O . LYS A 1 129 ? 10.138 -8.232 -22.169 1.00 92.44 129 LYS A O 1
ATOM 1049 N N . CYS A 1 130 ? 11.444 -7.279 -20.602 1.00 93.31 130 CYS A N 1
ATOM 1050 C CA . CYS A 1 130 ? 11.853 -8.533 -19.952 1.00 93.31 130 CYS A CA 1
ATOM 1051 C C . CYS A 1 130 ? 10.992 -8.927 -18.732 1.00 93.31 130 CYS A C 1
ATOM 1053 O O . CYS A 1 130 ? 10.943 -10.103 -18.363 1.00 93.31 130 CYS A O 1
ATOM 1055 N N . GLY A 1 131 ? 10.303 -7.966 -18.110 1.00 93.25 131 GLY A N 1
ATOM 1056 C CA . GLY A 1 131 ? 9.524 -8.120 -16.878 1.00 93.25 131 GLY A CA 1
ATOM 1057 C C . GLY A 1 131 ? 10.354 -8.372 -15.616 1.00 93.25 131 GLY A C 1
ATOM 1058 O O . GLY A 1 131 ? 9.780 -8.711 -14.583 1.00 93.25 131 GLY A O 1
ATOM 1059 N N . GLY A 1 132 ? 11.683 -8.304 -15.690 1.00 93.38 132 GLY A N 1
ATOM 1060 C CA . GLY A 1 132 ? 12.574 -8.508 -14.549 1.00 93.38 132 GLY A CA 1
ATOM 1061 C C . GLY A 1 132 ? 12.562 -7.303 -13.616 1.00 93.38 132 GLY A C 1
ATOM 1062 O O . GLY A 1 132 ? 12.585 -6.181 -14.098 1.00 93.38 132 GLY A O 1
ATOM 1063 N N . LYS A 1 133 ? 12.557 -7.557 -12.303 1.00 91.38 133 LYS A N 1
ATOM 1064 C CA . LYS A 1 133 ? 12.550 -6.541 -11.231 1.00 91.38 133 LYS A CA 1
ATOM 1065 C C . LYS A 1 133 ? 13.942 -6.264 -10.647 1.00 91.38 133 LYS A C 1
ATOM 1067 O O . LYS A 1 133 ? 14.070 -5.761 -9.536 1.00 91.38 133 LYS A O 1
ATOM 1072 N N . GLU A 1 134 ? 14.972 -6.709 -11.350 1.00 88.00 134 GLU A N 1
ATOM 1073 C CA . GLU A 1 134 ? 16.372 -6.572 -10.953 1.00 88.00 134 GLU A CA 1
ATOM 1074 C C . GLU A 1 134 ? 16.868 -5.163 -11.297 1.00 88.00 134 GLU A C 1
ATOM 1076 O O . GLU A 1 134 ? 16.315 -4.539 -12.201 1.00 88.00 134 GLU A O 1
ATOM 1081 N N . GLU A 1 135 ? 17.885 -4.675 -10.579 1.00 88.75 135 GLU A N 1
ATOM 1082 C CA . GLU A 1 135 ? 18.561 -3.391 -10.853 1.00 88.75 135 GLU A CA 1
ATOM 1083 C C . GLU A 1 135 ? 17.589 -2.216 -11.120 1.00 88.75 135 GLU A C 1
ATOM 1085 O O . GLU A 1 135 ? 17.567 -1.644 -12.216 1.00 88.75 135 GLU A O 1
ATOM 1090 N N . PRO A 1 136 ? 16.744 -1.851 -10.132 1.00 88.06 136 PRO A N 1
ATOM 1091 C CA . PRO A 1 136 ? 15.790 -0.747 -10.274 1.00 88.06 136 PRO A CA 1
ATOM 1092 C C . PRO A 1 136 ? 16.481 0.605 -10.508 1.00 88.06 136 PRO A C 1
ATOM 1094 O O . PRO A 1 136 ? 15.885 1.504 -11.088 1.00 88.06 136 PRO A O 1
ATOM 1097 N N . ASP A 1 137 ? 17.740 0.732 -10.090 1.00 90.12 137 ASP A N 1
ATOM 1098 C CA . ASP A 1 137 ? 18.624 1.875 -10.312 1.00 90.12 137 ASP A CA 1
ATOM 1099 C C . ASP A 1 137 ? 19.037 2.054 -11.779 1.00 90.12 137 ASP A C 1
ATOM 1101 O O . ASP A 1 137 ? 19.452 3.140 -12.161 1.00 90.12 137 ASP A O 1
ATOM 1105 N N . LYS A 1 138 ? 18.894 1.019 -12.614 1.00 92.00 138 LYS A N 1
ATOM 1106 C CA . LYS A 1 138 ? 19.172 1.067 -14.060 1.00 92.00 138 LYS A CA 1
ATOM 1107 C C . LYS A 1 138 ? 17.903 0.919 -14.901 1.00 92.00 138 LYS A C 1
ATOM 1109 O O . LYS A 1 138 ? 17.939 0.486 -16.060 1.00 92.00 138 LYS A O 1
ATOM 1114 N N . GLN A 1 139 ? 16.764 1.250 -14.303 1.00 93.50 139 GLN A N 1
ATOM 1115 C CA . GLN A 1 139 ? 15.465 1.273 -14.950 1.00 93.50 139 GLN A CA 1
ATOM 1116 C C . GLN A 1 139 ? 15.065 2.728 -15.208 1.00 93.50 139 GLN A C 1
ATOM 1118 O O . GLN A 1 139 ? 15.147 3.565 -14.316 1.00 93.50 139 GLN A O 1
ATOM 1123 N N . ILE A 1 140 ? 14.610 3.018 -16.422 1.00 93.38 140 ILE A N 1
ATOM 1124 C CA . ILE A 1 140 ? 14.069 4.318 -16.808 1.00 93.38 140 ILE A CA 1
ATOM 1125 C C . ILE A 1 140 ? 12.570 4.216 -17.062 1.00 93.38 140 ILE A C 1
ATOM 1127 O O . ILE A 1 140 ? 12.090 3.192 -17.552 1.00 93.38 140 ILE A O 1
ATOM 1131 N N . VAL A 1 141 ? 11.831 5.262 -16.711 1.00 94.25 141 VAL A N 1
ATOM 1132 C CA . VAL A 1 141 ? 10.384 5.363 -16.909 1.00 94.25 141 VAL A CA 1
ATOM 1133 C C . VAL A 1 141 ? 10.122 6.401 -17.990 1.00 94.25 141 VAL A C 1
ATOM 1135 O O . VAL A 1 141 ? 10.780 7.432 -18.022 1.00 94.25 141 VAL A O 1
ATOM 1138 N N . CYS A 1 142 ? 9.208 6.094 -18.907 1.00 93.62 142 CYS A N 1
ATOM 1139 C CA . CYS A 1 142 ? 8.748 7.048 -19.912 1.00 93.62 142 CYS A CA 1
ATOM 1140 C C . CYS A 1 142 ? 7.771 8.045 -19.286 1.00 93.62 142 CYS A C 1
ATOM 1142 O O . CYS A 1 142 ? 6.786 7.604 -18.698 1.00 93.62 142 CYS A O 1
ATOM 1144 N N . ASP A 1 143 ? 7.976 9.343 -19.494 1.00 93.06 143 ASP A N 1
ATOM 1145 C CA . ASP A 1 143 ? 7.086 10.382 -18.950 1.00 93.06 143 ASP A CA 1
ATOM 1146 C C . ASP A 1 143 ? 5.695 10.419 -19.607 1.00 93.06 143 ASP A C 1
ATOM 1148 O O . ASP A 1 143 ? 4.751 10.943 -19.029 1.00 93.06 143 ASP A O 1
ATOM 1152 N N . GLU A 1 144 ? 5.540 9.835 -20.800 1.00 92.44 144 GLU A N 1
ATOM 1153 C CA . GLU A 1 144 ? 4.254 9.812 -21.516 1.00 92.44 144 GLU A CA 1
ATOM 1154 C C . GLU A 1 144 ? 3.406 8.577 -21.178 1.00 92.44 144 GLU A C 1
ATOM 1156 O O . GLU A 1 144 ? 2.204 8.676 -20.953 1.00 92.44 144 GLU A O 1
ATOM 1161 N N . CYS A 1 145 ? 4.004 7.381 -21.186 1.00 92.44 145 CYS A N 1
ATOM 1162 C CA . CYS A 1 145 ? 3.259 6.127 -21.009 1.00 92.44 145 CYS A CA 1
ATOM 1163 C C . CYS A 1 145 ? 3.487 5.447 -19.659 1.00 92.44 145 CYS A C 1
ATOM 1165 O O . CYS A 1 145 ? 2.980 4.343 -19.456 1.00 92.44 145 CYS A O 1
ATOM 1167 N N . GLU A 1 146 ? 4.304 6.048 -18.788 1.00 93.12 146 GLU A N 1
ATOM 1168 C CA . GLU A 1 146 ? 4.662 5.569 -17.442 1.00 93.12 146 GLU A CA 1
ATOM 1169 C C . GLU A 1 146 ? 5.248 4.141 -17.407 1.00 93.12 146 GLU A C 1
ATOM 1171 O O . GLU A 1 146 ? 5.461 3.543 -16.351 1.00 93.12 146 GLU A O 1
ATOM 1176 N N . CYS A 1 147 ? 5.563 3.570 -18.573 1.00 92.69 147 CYS A N 1
ATOM 1177 C CA . CYS A 1 147 ? 6.131 2.239 -18.684 1.00 92.69 147 CYS A CA 1
ATOM 1178 C C . CYS A 1 147 ? 7.623 2.284 -18.376 1.00 92.69 147 CYS A C 1
ATOM 1180 O O . CYS A 1 147 ? 8.378 3.074 -18.951 1.00 92.69 147 CYS A O 1
ATOM 1182 N N . ALA A 1 148 ? 8.063 1.359 -17.531 1.00 93.88 148 ALA A N 1
ATOM 1183 C CA . ALA A 1 148 ? 9.461 1.246 -17.178 1.00 93.88 148 ALA A CA 1
ATOM 1184 C C . ALA A 1 148 ? 10.230 0.308 -18.118 1.00 93.88 148 ALA A C 1
ATOM 1186 O O . ALA A 1 148 ? 9.694 -0.677 -18.630 1.00 93.88 148 ALA A O 1
ATOM 1187 N N . SER A 1 149 ? 11.513 0.579 -18.335 1.00 94.31 149 SER A N 1
ATOM 1188 C CA . SER A 1 149 ? 12.419 -0.225 -19.158 1.00 94.31 149 SER A CA 1
ATOM 1189 C C . SER A 1 149 ? 13.823 -0.218 -18.570 1.00 94.31 149 SER A C 1
ATOM 1191 O O . SER A 1 149 ? 14.292 0.818 -18.122 1.00 94.31 149 SER A O 1
ATOM 1193 N N . HIS A 1 150 ? 14.532 -1.347 -18.593 1.00 94.88 150 HIS A N 1
ATOM 1194 C CA . HIS A 1 150 ? 15.971 -1.321 -18.329 1.00 94.88 150 HIS A CA 1
ATOM 1195 C C . HIS A 1 150 ? 16.713 -0.646 -19.471 1.00 94.88 150 HIS A C 1
ATOM 1197 O O . HIS A 1 150 ? 16.357 -0.861 -20.632 1.00 94.88 150 HIS A O 1
ATOM 1203 N N . ILE A 1 151 ? 17.788 0.069 -19.150 1.00 93.25 151 ILE A N 1
ATOM 1204 C CA . ILE A 1 151 ? 18.633 0.740 -20.147 1.00 93.25 151 ILE A CA 1
ATOM 1205 C C . ILE A 1 151 ? 19.159 -0.226 -21.225 1.00 93.25 151 ILE A C 1
ATOM 1207 O O . ILE A 1 151 ? 19.166 0.121 -22.402 1.00 93.25 151 ILE A O 1
ATOM 1211 N N . TRP A 1 152 ? 19.476 -1.478 -20.868 1.00 93.50 152 TRP A N 1
ATOM 1212 C CA . TRP A 1 152 ? 19.950 -2.501 -21.817 1.00 93.50 152 TRP A CA 1
ATOM 1213 C C . TRP A 1 152 ? 18.841 -3.252 -22.558 1.00 93.50 152 TRP A C 1
ATOM 1215 O O . TRP A 1 152 ? 19.115 -3.999 -23.492 1.00 93.50 152 TRP A O 1
ATOM 1225 N N . CYS A 1 153 ? 17.591 -3.120 -22.115 1.00 93.56 153 CYS A N 1
ATOM 1226 C CA . CYS A 1 153 ? 16.443 -3.736 -2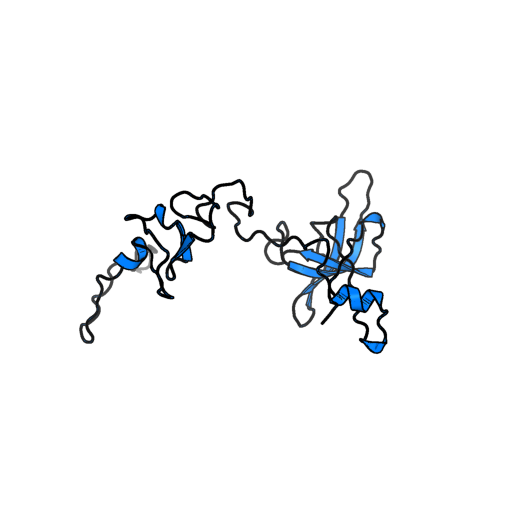2.781 1.00 93.56 153 CYS A CA 1
ATOM 1227 C C . CYS A 1 153 ? 15.861 -2.842 -23.884 1.00 93.56 153 CYS A C 1
ATOM 1229 O O . CYS A 1 153 ? 14.958 -3.276 -24.603 1.00 93.56 153 CYS A O 1
ATOM 1231 N N . LEU A 1 154 ? 16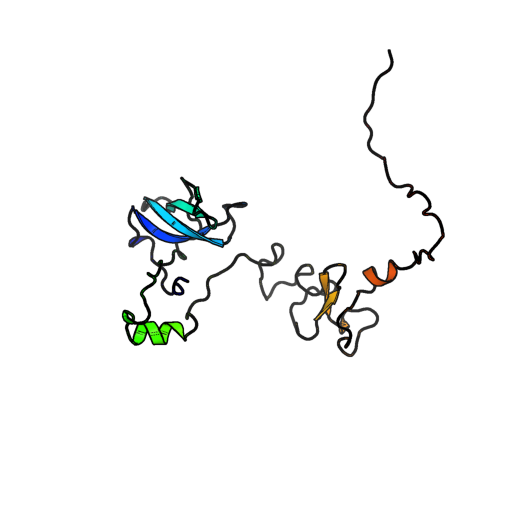.333 -1.599 -23.986 1.00 90.44 154 LEU A N 1
ATOM 1232 C CA . LEU A 1 154 ? 15.998 -0.682 -25.067 1.00 90.44 154 LEU A CA 1
ATOM 1233 C C . LEU A 1 154 ? 16.694 -1.099 -26.367 1.00 90.44 154 LEU A C 1
ATOM 1235 O O . LEU A 1 154 ? 17.685 -1.825 -26.352 1.00 90.44 154 LEU A O 1
ATOM 1239 N N . ASP A 1 155 ? 16.155 -0.629 -27.489 1.00 85.69 155 ASP A N 1
ATOM 1240 C CA . ASP A 1 155 ? 16.729 -0.826 -28.818 1.00 85.69 155 ASP A CA 1
ATOM 1241 C C . ASP A 1 155 ? 16.846 0.542 -29.519 1.00 85.69 155 ASP A C 1
ATOM 1243 O O . ASP A 1 155 ? 15.814 1.125 -29.871 1.00 85.69 155 ASP A O 1
ATOM 1247 N N . PRO A 1 156 ? 18.061 1.108 -29.663 1.00 88.44 156 PRO A N 1
ATOM 1248 C CA . PRO A 1 156 ? 19.339 0.578 -29.173 1.00 88.44 156 PRO A CA 1
ATOM 1249 C C . PRO A 1 156 ? 19.469 0.628 -27.629 1.00 88.44 156 PRO A C 1
ATOM 1251 O O . PRO A 1 156 ? 18.860 1.498 -26.996 1.00 88.44 156 PRO A O 1
ATOM 1254 N N . PRO A 1 157 ? 20.275 -0.262 -27.014 1.00 91.19 157 PRO A N 1
ATOM 1255 C CA . PRO A 1 157 ? 20.611 -0.206 -25.589 1.00 91.19 157 PRO A CA 1
ATOM 1256 C C . PRO A 1 157 ? 21.286 1.114 -25.197 1.00 91.19 157 PRO A C 1
ATOM 1258 O O . PRO A 1 157 ? 22.153 1.603 -25.920 1.00 91.19 157 PRO A O 1
ATOM 1261 N N . LEU A 1 158 ? 20.930 1.667 -24.037 1.00 88.44 158 LEU A N 1
ATOM 1262 C CA . LEU A 1 158 ? 21.615 2.817 -23.441 1.00 88.44 158 LEU A CA 1
ATOM 1263 C C . LEU A 1 158 ? 22.749 2.343 -22.520 1.00 88.44 158 LEU A C 1
ATOM 1265 O O . LEU A 1 158 ? 22.569 1.400 -21.748 1.00 88.44 158 LEU A O 1
ATOM 1269 N N . GLU A 1 159 ? 23.902 3.012 -22.588 1.00 87.50 159 GLU A N 1
ATOM 1270 C CA . GLU A 1 159 ? 25.053 2.744 -21.709 1.00 87.50 159 GLU A CA 1
ATOM 1271 C C . GLU A 1 159 ? 24.866 3.358 -20.315 1.00 87.50 159 GLU A C 1
ATOM 1273 O O . GLU A 1 159 ? 25.220 2.746 -19.308 1.00 87.50 159 GLU A O 1
ATOM 1278 N N . GLU A 1 160 ? 24.253 4.540 -20.255 1.00 89.06 160 GLU A N 1
ATOM 1279 C CA . GLU A 1 160 ? 23.997 5.293 -19.029 1.00 89.06 160 GLU A CA 1
ATOM 1280 C C . GLU A 1 160 ? 22.567 5.842 -19.030 1.00 89.06 160 GLU A C 1
ATOM 1282 O O . GLU A 1 160 ? 21.940 6.008 -20.083 1.00 89.06 160 GLU A O 1
ATOM 1287 N N . LEU A 1 161 ? 22.041 6.129 -17.837 1.00 90.50 161 LEU A N 1
ATOM 1288 C CA . LEU A 1 161 ? 20.780 6.853 -17.720 1.00 90.50 161 LEU A CA 1
ATOM 1289 C C . LEU A 1 161 ? 20.943 8.274 -18.296 1.00 90.50 161 LEU A C 1
ATOM 1291 O O . LEU A 1 161 ? 21.965 8.920 -18.053 1.00 90.50 161 LEU A O 1
ATOM 1295 N N . PRO A 1 162 ? 19.955 8.780 -19.054 1.00 87.38 162 PRO A N 1
ATOM 1296 C CA . PRO A 1 162 ? 19.973 10.145 -19.553 1.00 87.38 162 PRO A CA 1
ATOM 1297 C C . PRO A 1 162 ? 20.020 11.137 -18.387 1.00 87.38 162 PRO A C 1
ATOM 1299 O O . PRO A 1 162 ? 19.371 10.949 -17.365 1.00 87.38 162 PRO A O 1
ATOM 1302 N N . GLN A 1 163 ? 20.783 12.214 -18.570 1.00 86.69 163 GLN A N 1
ATOM 1303 C CA . GLN A 1 163 ? 20.911 13.300 -17.588 1.00 86.69 163 GLN A CA 1
ATOM 1304 C C . GLN A 1 163 ? 19.742 14.293 -17.633 1.00 86.69 163 GLN A C 1
ATOM 1306 O O . GLN A 1 163 ? 19.653 15.175 -16.787 1.00 86.69 163 GLN A O 1
ATOM 1311 N N . SER A 1 164 ? 18.900 14.194 -18.663 1.00 85.44 164 SER A N 1
ATOM 1312 C CA . SER A 1 164 ? 17.679 14.985 -18.791 1.00 85.44 164 SER A CA 1
ATOM 1313 C C . SER A 1 164 ? 16.666 14.532 -17.747 1.00 85.44 164 SER A C 1
ATOM 1315 O O . SER A 1 164 ? 16.514 13.330 -17.536 1.00 85.44 164 SER A O 1
ATOM 1317 N N . ASP A 1 165 ? 15.950 15.491 -17.164 1.00 84.38 165 ASP A N 1
ATOM 1318 C CA . ASP A 1 165 ? 14.830 15.208 -16.264 1.00 84.38 165 ASP A CA 1
ATOM 1319 C C . ASP A 1 165 ? 13.677 14.507 -17.001 1.00 84.38 165 ASP A C 1
ATOM 1321 O O . ASP A 1 165 ? 12.946 13.738 -16.387 1.00 84.38 165 ASP A O 1
ATOM 1325 N N . GLU A 1 166 ? 13.548 14.739 -18.314 1.00 89.88 166 GLU A N 1
ATOM 1326 C CA . GLU A 1 166 ? 12.542 14.098 -19.165 1.00 89.88 166 GLU A CA 1
ATOM 1327 C C . GLU A 1 166 ? 13.152 13.034 -20.087 1.00 89.88 166 GLU A C 1
ATOM 1329 O O . GLU A 1 166 ? 14.178 13.265 -20.749 1.00 89.88 166 GLU A O 1
ATOM 1334 N N . TRP A 1 167 ? 12.473 11.892 -20.204 1.00 91.38 167 TRP A N 1
ATOM 1335 C CA . TRP A 1 167 ? 12.772 10.842 -21.168 1.00 91.38 167 TRP A CA 1
ATOM 1336 C C . TRP A 1 167 ? 11.512 10.159 -21.704 1.00 91.38 167 TRP A C 1
ATOM 1338 O O . TRP A 1 167 ? 10.594 9.768 -20.987 1.00 91.38 167 TRP A O 1
ATOM 1348 N N . TYR A 1 168 ? 11.532 9.901 -23.010 1.00 91.56 168 TYR A N 1
ATOM 1349 C CA . TYR A 1 168 ? 10.437 9.260 -23.723 1.00 91.56 168 TYR A CA 1
ATOM 1350 C C . TYR A 1 168 ? 10.934 7.981 -24.396 1.00 91.56 168 TYR A C 1
ATOM 1352 O O . TYR A 1 168 ? 11.984 7.966 -25.050 1.00 91.56 168 TYR A O 1
ATOM 1360 N N . CYS A 1 169 ? 10.166 6.899 -24.279 1.00 90.44 169 CYS A N 1
ATOM 1361 C CA . CYS A 1 169 ? 10.509 5.634 -24.919 1.00 90.44 169 CYS A CA 1
ATOM 1362 C C . CYS A 1 169 ? 10.401 5.735 -26.454 1.00 90.44 169 CYS A C 1
ATOM 1364 O O . CYS A 1 169 ? 9.710 6.621 -26.963 1.00 90.44 169 CYS A O 1
ATOM 1366 N N . PRO A 1 170 ? 11.046 4.833 -27.221 1.00 85.88 170 PRO A N 1
ATOM 1367 C CA . PRO A 1 170 ? 10.969 4.847 -28.684 1.00 85.88 170 PRO A CA 1
ATOM 1368 C C . PRO A 1 170 ? 9.532 4.829 -29.218 1.00 85.88 170 PRO A C 1
ATOM 1370 O O . PRO A 1 170 ? 9.243 5.502 -30.201 1.00 85.88 170 PRO A O 1
ATOM 1373 N N . ASP A 1 171 ? 8.629 4.127 -28.526 1.00 85.50 171 ASP A N 1
ATOM 1374 C CA . ASP A 1 171 ? 7.217 4.030 -28.902 1.00 85.50 171 ASP A CA 1
ATOM 1375 C C . ASP A 1 171 ? 6.485 5.383 -28.745 1.00 85.50 171 ASP A C 1
ATOM 1377 O O . ASP A 1 171 ? 5.634 5.717 -29.565 1.00 85.50 171 ASP A O 1
ATOM 1381 N N . CYS A 1 172 ? 6.854 6.200 -27.748 1.00 87.75 172 CYS A N 1
ATOM 1382 C CA . CYS A 1 172 ? 6.282 7.535 -27.515 1.00 87.75 172 CYS A CA 1
ATOM 1383 C C . CYS A 1 172 ? 6.986 8.635 -28.324 1.00 87.75 172 CYS A C 1
ATOM 1385 O O . CYS A 1 172 ? 6.331 9.546 -28.826 1.00 87.75 172 CYS A O 1
ATOM 1387 N N . ARG A 1 173 ? 8.310 8.542 -28.520 1.00 81.31 173 ARG A N 1
ATOM 1388 C CA . ARG A 1 173 ? 9.080 9.503 -29.336 1.00 81.31 173 ARG A CA 1
ATOM 1389 C C . ARG A 1 173 ? 8.654 9.492 -30.800 1.00 81.31 173 ARG A C 1
ATOM 1391 O O . ARG A 1 173 ? 8.729 10.527 -31.456 1.00 81.31 173 ARG A O 1
ATOM 1398 N N . ASN A 1 174 ? 8.200 8.347 -31.311 1.00 63.81 174 ASN A N 1
ATOM 1399 C CA . ASN A 1 174 ? 7.803 8.207 -32.711 1.00 63.81 174 ASN A CA 1
ATOM 1400 C C . ASN A 1 174 ? 6.397 8.750 -33.024 1.00 63.81 174 ASN A C 1
ATOM 1402 O O . ASN A 1 174 ? 5.961 8.685 -34.170 1.00 63.81 174 ASN A O 1
ATOM 1406 N N . ASN A 1 175 ? 5.701 9.333 -32.044 1.00 55.38 175 ASN A N 1
ATOM 1407 C CA . ASN A 1 175 ? 4.418 10.006 -32.255 1.00 55.38 175 ASN A CA 1
ATOM 1408 C C . ASN A 1 175 ? 4.576 11.478 -32.718 1.00 55.38 175 ASN A C 1
ATOM 1410 O O . ASN A 1 175 ? 3.618 12.244 -32.696 1.00 55.38 175 ASN A O 1
ATOM 1414 N N . GLY A 1 176 ? 5.789 11.877 -33.131 1.00 49.34 176 GLY A N 1
ATOM 1415 C CA . GLY A 1 176 ? 6.187 13.249 -33.470 1.00 49.34 176 GLY A CA 1
ATOM 1416 C C . GLY A 1 176 ? 6.158 13.643 -34.956 1.00 49.34 176 GLY A C 1
ATOM 1417 O O . GLY A 1 176 ? 6.655 14.716 -35.287 1.00 49.34 176 GLY A O 1
ATOM 1418 N N . GLU A 1 177 ? 5.576 12.848 -35.863 1.00 48.22 177 GLU A N 1
ATOM 1419 C CA . GLU A 1 177 ? 5.290 13.309 -37.242 1.00 48.22 177 GLU A CA 1
ATOM 1420 C C . GLU A 1 177 ? 3.983 14.121 -37.353 1.00 48.22 177 GLU A C 1
ATOM 1422 O O . GLU A 1 177 ? 3.360 14.193 -38.408 1.00 48.22 177 GLU A O 1
ATOM 1427 N N . GLU A 1 178 ? 3.585 14.811 -36.285 1.00 49.75 178 GLU A N 1
ATOM 1428 C CA . GLU A 1 178 ? 2.665 15.943 -36.385 1.00 49.75 178 GLU A CA 1
ATOM 1429 C C . GLU A 1 178 ? 3.310 17.187 -35.765 1.00 49.75 178 GLU A C 1
ATOM 1431 O O . GLU A 1 178 ? 2.854 17.763 -34.780 1.00 49.75 178 GLU A O 1
ATOM 1436 N N . VAL A 1 179 ? 4.413 17.635 -36.374 1.00 47.75 179 VAL A N 1
ATOM 1437 C CA . VAL A 1 179 ? 4.852 19.026 -36.231 1.00 47.75 179 VAL A CA 1
ATOM 1438 C C . VAL A 1 179 ? 3.798 19.893 -36.918 1.00 47.75 179 VAL A C 1
ATOM 1440 O O . VAL A 1 179 ? 3.920 20.220 -38.100 1.00 47.75 179 VAL A O 1
ATOM 1443 N N . VAL A 1 180 ? 2.741 20.273 -36.193 1.00 46.06 180 VAL A N 1
ATOM 1444 C CA . VAL A 1 180 ? 1.880 21.370 -36.640 1.00 46.06 180 VAL A CA 1
ATOM 1445 C C . VAL A 1 180 ? 2.745 22.626 -36.568 1.00 46.06 180 VAL A C 1
ATOM 1447 O O . VAL A 1 180 ? 3.040 23.168 -35.502 1.00 46.06 180 VAL A O 1
ATOM 1450 N N . LYS A 1 181 ? 3.252 23.072 -37.718 1.00 44.97 181 LYS A N 1
ATOM 1451 C CA . LYS A 1 181 ? 3.805 24.421 -37.812 1.00 44.97 181 LYS A CA 1
ATOM 1452 C C . LYS A 1 181 ? 2.680 25.381 -37.443 1.00 44.97 181 LYS A C 1
ATOM 1454 O O . LYS A 1 181 ? 1.548 25.221 -37.905 1.00 44.97 181 LYS A O 1
ATOM 1459 N N . ALA A 1 182 ? 2.989 26.365 -36.601 1.00 41.38 182 ALA A N 1
ATOM 1460 C CA . ALA A 1 182 ? 2.050 27.411 -36.225 1.00 41.38 182 ALA A CA 1
ATOM 1461 C C . ALA A 1 182 ? 1.438 28.034 -37.495 1.00 41.38 182 ALA A C 1
ATOM 1463 O O . ALA A 1 182 ? 2.125 28.735 -38.236 1.00 41.38 182 ALA A O 1
ATOM 1464 N N . GLY A 1 183 ? 0.160 27.739 -37.757 1.00 55.03 183 GLY A N 1
ATOM 1465 C CA . GLY A 1 183 ? -0.610 28.343 -38.847 1.00 55.03 183 GLY A CA 1
ATOM 1466 C C . GLY A 1 183 ? -1.246 27.407 -39.882 1.00 55.03 183 GLY A C 1
ATOM 1467 O O . GLY A 1 183 ? -2.007 27.914 -40.704 1.00 55.03 183 GLY A O 1
ATOM 1468 N N . GLU A 1 184 ? -1.032 26.087 -39.863 1.00 48.22 184 GLU A N 1
ATOM 1469 C CA . GLU A 1 184 ? -1.743 25.177 -40.784 1.00 48.22 184 GLU A CA 1
ATOM 1470 C C . GLU A 1 184 ? -2.929 24.463 -40.113 1.00 48.22 184 GLU A C 1
ATOM 1472 O O . GLU A 1 184 ? -2.851 23.980 -38.986 1.00 48.22 184 GLU A O 1
ATOM 1477 N N . LYS A 1 185 ? -4.079 24.458 -40.803 1.00 49.25 185 LYS A N 1
ATOM 1478 C CA . LYS A 1 185 ? -5.356 23.936 -40.299 1.00 49.25 185 LYS A CA 1
ATOM 1479 C C . LYS A 1 185 ? -5.309 22.411 -40.149 1.00 49.25 185 LYS A C 1
ATOM 1481 O O . LYS A 1 185 ? -4.962 21.713 -41.100 1.00 49.25 185 LYS A O 1
ATOM 1486 N N . LEU A 1 186 ? -5.764 21.926 -38.991 1.00 54.09 186 LEU A N 1
ATOM 1487 C CA . LEU A 1 186 ? -6.058 20.517 -38.714 1.00 54.09 186 LEU A CA 1
ATOM 1488 C C . LEU A 1 186 ? -6.924 19.922 -39.837 1.00 54.09 186 LEU A C 1
ATOM 1490 O O . LEU A 1 186 ? -7.996 20.452 -40.140 1.00 54.09 186 LEU A O 1
ATOM 1494 N N . LYS A 1 187 ? -6.478 18.818 -40.445 1.00 47.53 187 LYS A N 1
ATOM 1495 C CA . LYS A 1 187 ? -7.340 17.997 -41.304 1.00 47.53 187 LYS A CA 1
ATOM 1496 C C . LYS A 1 187 ? -8.150 17.058 -40.414 1.00 47.53 187 LYS A C 1
ATOM 1498 O O . LYS A 1 187 ? -7.601 16.386 -39.548 1.00 47.53 187 LYS A O 1
ATOM 1503 N N . GLU A 1 188 ? -9.462 17.048 -40.624 1.00 45.44 188 GLU A N 1
ATOM 1504 C CA . GLU A 1 188 ? -10.426 16.265 -39.852 1.00 45.44 188 GLU A CA 1
ATOM 1505 C C . GLU A 1 188 ? -10.055 14.776 -39.802 1.00 45.44 188 GLU A C 1
ATOM 1507 O O . GLU A 1 188 ? -9.860 14.115 -40.824 1.00 45.44 188 GLU A O 1
ATOM 1512 N N . SER A 1 189 ? -9.970 14.246 -38.582 1.00 49.53 189 SER A N 1
ATOM 1513 C CA . SER A 1 189 ? -9.647 12.853 -38.310 1.00 49.53 189 SER A CA 1
ATOM 1514 C C . SER A 1 189 ? -10.801 11.928 -38.714 1.00 49.53 189 SER A C 1
ATOM 1516 O O . SER A 1 189 ? -11.888 11.922 -38.135 1.00 49.53 189 SER A O 1
ATOM 1518 N N . SER A 1 190 ? -10.548 11.068 -39.697 1.00 54.09 190 SER A N 1
ATOM 1519 C CA . SER A 1 190 ? -11.478 10.053 -40.201 1.00 54.09 190 SER A CA 1
ATOM 1520 C C . SER A 1 190 ? -11.594 8.820 -39.291 1.00 54.09 190 SER A C 1
ATOM 1522 O O . SER A 1 190 ? -11.545 7.687 -39.764 1.00 54.09 190 SER A O 1
ATOM 1524 N N . LYS A 1 191 ? -11.759 9.000 -37.972 1.00 52.69 191 LYS A N 1
ATOM 1525 C CA . LYS A 1 191 ? -12.041 7.881 -37.044 1.00 52.69 191 LYS A CA 1
ATOM 1526 C C . LYS A 1 191 ? -13.037 8.210 -35.929 1.00 52.69 191 LYS A C 1
ATOM 1528 O O . LYS A 1 191 ? -12.947 7.666 -34.831 1.00 52.69 191 LYS A O 1
ATOM 1533 N N . LYS A 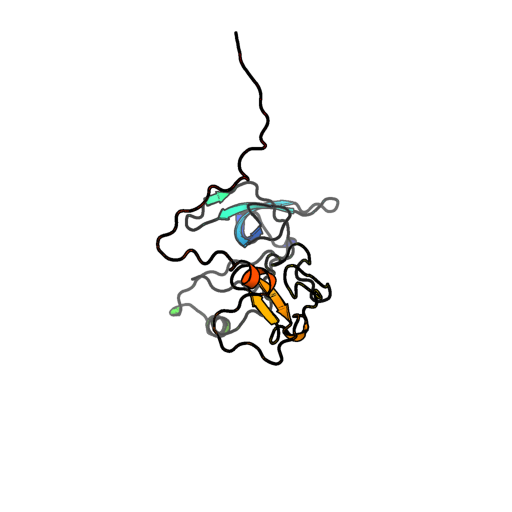1 192 ? -14.060 9.014 -36.221 1.00 45.44 192 LYS A N 1
ATOM 1534 C CA . LYS A 1 192 ? -15.308 8.992 -35.441 1.00 45.44 192 LYS A CA 1
ATOM 1535 C C . LYS A 1 192 ? -16.447 8.402 -36.271 1.00 45.44 192 LYS A C 1
ATOM 1537 O O . LYS A 1 192 ? -16.622 8.753 -37.428 1.00 45.44 192 LYS A O 1
ATOM 1542 N N . ALA A 1 193 ? -17.214 7.537 -35.607 1.00 40.91 193 ALA A N 1
ATOM 1543 C CA . ALA A 1 193 ? -18.490 6.942 -36.011 1.00 40.91 193 ALA A CA 1
ATOM 1544 C C . ALA A 1 193 ? -18.450 5.630 -36.826 1.00 40.91 193 ALA A C 1
ATOM 1546 O O . ALA A 1 193 ? -18.898 5.555 -37.964 1.00 40.91 193 ALA A O 1
ATOM 1547 N N . LYS A 1 194 ? -18.073 4.528 -36.164 1.00 44.97 194 LYS A N 1
ATOM 1548 C CA . LYS A 1 194 ? -18.834 3.273 -36.309 1.00 44.97 194 LYS A CA 1
ATOM 1549 C C . LYS A 1 194 ? -19.580 2.996 -35.006 1.00 44.97 194 LYS A C 1
ATOM 1551 O O . LYS A 1 194 ? -19.132 2.213 -34.182 1.00 44.97 194 LYS A O 1
ATOM 1556 N N . MET A 1 195 ? -20.710 3.672 -34.830 1.00 39.44 195 MET A N 1
ATOM 1557 C CA . MET A 1 195 ? -21.770 3.247 -33.917 1.00 39.44 195 MET A CA 1
ATOM 1558 C C . MET A 1 195 ? -23.023 3.112 -34.774 1.00 39.44 195 MET A C 1
ATOM 1560 O O . MET A 1 195 ? -23.522 4.099 -35.310 1.00 39.44 195 MET A O 1
ATOM 1564 N N . ALA A 1 196 ? -23.474 1.877 -34.972 1.00 43.03 196 ALA A N 1
ATOM 1565 C CA . ALA A 1 196 ? -24.757 1.592 -35.585 1.00 43.03 196 ALA A CA 1
ATOM 1566 C C . ALA A 1 196 ? -25.845 1.770 -34.522 1.00 43.03 196 ALA A C 1
ATOM 1568 O O . ALA A 1 196 ? -25.806 1.099 -33.494 1.00 43.03 196 ALA A O 1
ATOM 1569 N N . SER A 1 197 ? -26.824 2.634 -34.775 1.00 37.88 197 SER A N 1
ATOM 1570 C CA . SER A 1 197 ? -28.179 2.404 -34.282 1.00 37.88 197 SER A CA 1
ATOM 1571 C C . SER A 1 197 ? -29.185 3.141 -35.153 1.00 37.88 197 SER A C 1
ATOM 1573 O O . SER A 1 197 ? -28.985 4.283 -35.559 1.00 37.88 197 SER A O 1
ATOM 1575 N N . SER A 1 198 ? -30.227 2.405 -35.495 1.00 41.75 198 SER A N 1
ATOM 1576 C CA . SER A 1 198 ? -31.182 2.664 -36.558 1.00 41.75 198 SER A CA 1
ATOM 1577 C C . SER A 1 198 ? -32.407 3.443 -36.072 1.00 41.75 198 SER A C 1
ATOM 1579 O O . SER A 1 198 ? -32.758 3.365 -34.896 1.00 41.75 198 SER A O 1
ATOM 1581 N N . LYS A 1 199 ? -33.131 3.990 -37.066 1.00 38.59 199 LYS A N 1
ATOM 1582 C CA . LYS A 1 199 ? -34.524 4.509 -37.102 1.00 38.59 199 LYS A CA 1
ATOM 1583 C C . LYS A 1 199 ? -34.672 6.028 -36.928 1.00 38.59 199 LYS A C 1
ATOM 1585 O O . LYS A 1 199 ? -33.825 6.623 -36.275 1.00 38.59 199 LYS A O 1
ATOM 1590 N N . PRO A 1 200 ? -35.761 6.658 -37.429 1.00 38.25 200 PRO A N 1
ATOM 1591 C CA . PRO A 1 200 ? -36.947 6.121 -38.134 1.00 38.25 200 PRO A CA 1
ATOM 1592 C C . PRO A 1 200 ? -37.269 6.847 -39.464 1.00 38.25 200 PRO A C 1
ATOM 1594 O O . PRO A 1 200 ? -36.853 7.984 -39.656 1.00 38.25 200 PRO A O 1
ATOM 1597 N N . GLN A 1 201 ? -38.094 6.258 -40.340 1.00 40.94 201 GLN A N 1
ATOM 1598 C CA . GLN A 1 201 ? -38.953 7.044 -41.239 1.00 40.94 201 GLN A CA 1
ATOM 1599 C C . GLN A 1 201 ? -40.324 6.375 -41.413 1.00 40.94 201 GLN A C 1
ATOM 1601 O O . GLN A 1 201 ? -40.392 5.240 -41.872 1.00 40.94 201 GLN A O 1
ATOM 1606 N N . VAL A 1 202 ? -41.328 7.152 -40.981 1.00 40.28 202 VAL A N 1
ATOM 1607 C CA . VAL A 1 202 ? -42.745 7.275 -41.388 1.00 40.28 202 VAL A CA 1
ATOM 1608 C C . VAL A 1 202 ? -43.570 6.001 -41.537 1.00 40.28 202 VAL A C 1
ATOM 1610 O O . VAL A 1 202 ? -43.399 5.276 -42.537 1.00 40.28 202 VAL A O 1
#

Organism: Lygus hesperus (NCBI:txid30085)

Sequence (202 aa):
MRPVSRNTIPISSLKENDMVMVNHNLECPDERGYWYDLKIERVVNDMNRTTFVQGTLFAGVDRTPMQDMKVIFPDEIMEICESKMIIDKTREELDLMQTEPTFKRKTAPLCDKCKDNPRRKCKECSCVKCGGKEEPDKQIVCDECECASHIWCLDPPLEELPQSDEWYCPDCRNNGEEVVKAGEKLKESSKKAKMASSKPQV

Secondary structure (DSSP, 8-state):
-PPPP--BPPGGG--TT-EEEEEE-SS-TTS--EEEEEEEEEEE--TTS--EEEEEEEETTTTEEEEEEEPS-GGG-EE------GGG--HHHHHHHTS--SSPPPPPPS-TTTTT-TTS--SSSS-TTT-----GGGEEE-TTT--EEEGGGSSSPPSS--SSS----HHHHTT------TTPPPPP-S------------